Protein AF-A0A524NHP4-F1 (afdb_monomer)

Secondary structure (DSSP, 8-state):
----------EEE-TTT--EEETT-SB-TTT--B---GGGPPPPPP---------------SPPPPPPS-B-HHHHHHHHHHTTTTHHHHHHHHHHHHHHHHH-S---HHHHHHHTTSTTHHHHHHHHHHHHHHHHHHHTTPPPSS-HHHHHHHHHHHHHHHHHTS-GGGGGGHHHHHHHHHHHHHHHHHHHSTTPPPB-SPPHHHHHHHHHHHHHHHHHHHT-

Foldseek 3Di:
DDDDDPPPQDWDQDPPPRDTDGPPDQADPPPRDGDDPPVPDDDDDDDDDDDDDDDDDDPPPDDPADAFPAADLVLLLLLCVLLLNPCVLVVQLSLQVVVCVVPVDPRDSVVLSVLCVPPPSVLVSQLVSLVSLCVLLVVVVHDQPDDSNVLSVVLVVQCCCCVVVVVSVSNSCSSVSCSSSSVSVNVVRCVVVPPHHHDPDDDPVSVVSSVVSNVVVVVVVVVD

Sequence (224 aa):
MTDEGSISGVGRACPNCGLLIRAKALQCVHCREWIRDERAAPPQPTSASPENGSDAGPAVSGPRAAYSRGQLPVHLVTLWVLTLGAYSFYWFYRNWRDLAEITDDEIHPGLRTLGLVVPFLNIYLAYQHFRLVGELTAADGDRLGYDPGVLTALFFSLVAVGNLFALWPVSLLAALVTVPVQSALNRIWARREDGLPVRESFEMYEVAIMMAGLLLTLGGLAAM

pLDDT: mean 79.46, std 18.15, range [33.22, 97.56]

Nearest PDB structures (foldseek):
  2cr8-assembly1_A  TM=4.970E-01  e=4.512E+00  Homo sapiens

Radius of gyration: 24.78 Å; Cα contacts (8 Å, |Δi|>4): 201; chains: 1; bounding box: 49×64×71 Å

Structure (mmCIF, N/CA/C/O backbone):
data_AF-A0A524NHP4-F1
#
_entry.id   AF-A0A524NHP4-F1
#
loop_
_atom_site.group_PDB
_atom_site.id
_atom_site.type_symbol
_atom_site.label_atom_id
_atom_site.label_alt_id
_atom_site.label_comp_id
_atom_site.label_asym_id
_atom_site.label_entity_id
_atom_site.label_seq_id
_atom_site.pdbx_PDB_ins_code
_atom_site.Cartn_x
_atom_site.Cartn_y
_atom_site.Cartn_z
_atom_site.occupancy
_atom_site.B_iso_or_equiv
_atom_site.auth_seq_id
_atom_site.auth_comp_id
_atom_site.auth_asym_id
_atom_site.auth_atom_id
_atom_site.pdbx_PDB_model_num
ATOM 1 N N . MET A 1 1 ? 8.044 -30.717 52.155 1.00 36.84 1 MET A N 1
ATOM 2 C CA . MET A 1 1 ? 8.641 -29.522 51.532 1.00 36.84 1 MET A CA 1
ATOM 3 C C . MET A 1 1 ? 7.470 -28.750 50.950 1.00 36.84 1 MET A C 1
ATOM 5 O O . MET A 1 1 ? 6.900 -29.232 49.986 1.00 36.84 1 MET A O 1
ATOM 9 N N . THR A 1 2 ? 7.017 -27.741 51.707 1.00 38.44 2 THR A N 1
ATOM 10 C CA . THR A 1 2 ? 6.241 -26.534 51.331 1.00 38.44 2 THR A CA 1
ATOM 11 C C . THR A 1 2 ? 5.531 -26.510 49.973 1.00 38.44 2 THR A C 1
ATOM 13 O O . THR A 1 2 ? 6.154 -26.778 48.955 1.00 38.44 2 THR A O 1
ATOM 16 N N . ASP A 1 3 ? 4.322 -26.002 49.814 1.00 33.31 3 ASP A N 1
ATOM 17 C CA . ASP A 1 3 ? 3.237 -25.569 50.694 1.00 33.31 3 ASP A CA 1
ATOM 18 C C . ASP A 1 3 ? 2.088 -25.255 49.720 1.00 33.31 3 ASP A C 1
ATOM 20 O O . ASP A 1 3 ? 2.322 -24.931 48.549 1.00 33.31 3 ASP A O 1
ATOM 24 N N . GLU A 1 4 ? 0.856 -25.383 50.179 1.00 42.81 4 GLU A N 1
ATOM 25 C CA . GLU A 1 4 ? -0.344 -25.148 49.388 1.00 42.81 4 GLU A CA 1
ATOM 26 C C . GLU A 1 4 ? -0.446 -23.667 48.975 1.00 42.81 4 GLU A C 1
ATOM 28 O O . GLU A 1 4 ? -0.345 -22.759 49.794 1.00 42.81 4 GLU A O 1
ATOM 33 N N . GLY A 1 5 ? -0.661 -23.408 47.682 1.00 36.62 5 GLY A N 1
ATOM 34 C CA . GLY A 1 5 ? -0.746 -22.056 47.116 1.00 36.62 5 GLY A CA 1
ATOM 35 C C . GLY A 1 5 ? -1.923 -21.879 46.164 1.00 36.62 5 GLY A C 1
ATOM 36 O O . GLY A 1 5 ? -1.796 -21.218 45.135 1.00 36.62 5 GLY A O 1
ATOM 37 N N . SER A 1 6 ? -3.061 -22.500 46.483 1.00 39.22 6 SER A N 1
ATOM 38 C CA . SER A 1 6 ? -4.352 -22.208 45.858 1.00 39.22 6 SER A CA 1
ATOM 39 C C . SER A 1 6 ? -4.736 -20.755 46.155 1.00 39.22 6 SER A C 1
ATOM 41 O O . SER A 1 6 ? -5.308 -20.447 47.197 1.00 39.22 6 SER A O 1
ATOM 43 N N . ILE A 1 7 ? -4.412 -19.835 45.244 1.00 45.47 7 ILE A N 1
ATOM 44 C CA . ILE A 1 7 ? -5.033 -18.510 45.218 1.00 45.47 7 ILE A CA 1
ATOM 45 C C . ILE A 1 7 ? -6.213 -18.594 44.256 1.00 45.47 7 ILE A C 1
ATOM 47 O O . ILE A 1 7 ? -6.149 -18.180 43.097 1.00 45.47 7 ILE A O 1
ATOM 51 N N . SER A 1 8 ? -7.322 -19.125 44.766 1.00 43.25 8 SER A N 1
ATOM 52 C CA . SER A 1 8 ? -8.668 -18.784 44.313 1.00 43.25 8 SER A CA 1
ATOM 53 C C . SER A 1 8 ? -8.862 -17.276 44.494 1.00 43.25 8 SER A C 1
ATOM 55 O O . SER A 1 8 ? -9.357 -16.792 45.510 1.00 43.25 8 SER A O 1
ATOM 57 N N . GLY A 1 9 ? -8.372 -16.509 43.520 1.00 50.16 9 GLY A N 1
ATOM 58 C CA . GLY A 1 9 ? -8.516 -15.065 43.477 1.00 50.16 9 GLY A CA 1
ATOM 59 C C . GLY A 1 9 ? -9.980 -14.725 43.256 1.00 50.16 9 GLY A C 1
ATOM 60 O O . GLY A 1 9 ? -10.475 -14.868 42.141 1.00 50.16 9 GLY A O 1
ATOM 61 N N . VAL A 1 10 ? -10.655 -14.282 44.317 1.00 59.50 10 VAL A N 1
ATOM 62 C CA . VAL A 1 10 ? -12.011 -13.726 44.271 1.00 59.50 10 VAL A CA 1
ATOM 63 C C . VAL A 1 10 ? -12.076 -12.726 43.116 1.00 59.50 10 VAL A C 1
ATOM 65 O O . VAL A 1 10 ? -11.363 -11.723 43.113 1.00 59.50 10 VAL A O 1
ATOM 68 N N . GLY A 1 11 ? -12.851 -13.042 42.081 1.00 71.38 11 GLY A N 1
ATOM 69 C CA . GLY A 1 11 ? -13.043 -12.143 40.949 1.00 71.38 11 GLY A CA 1
ATOM 70 C C . GLY A 1 11 ? -13.846 -10.919 41.381 1.00 71.38 11 GLY A C 1
ATOM 71 O O . GLY A 1 11 ? -14.725 -11.026 42.233 1.00 71.38 11 GLY A O 1
ATOM 72 N N . ARG A 1 12 ? -13.557 -9.752 40.803 1.00 83.19 12 ARG A N 1
ATOM 73 C CA . ARG A 1 12 ? -14.427 -8.570 40.919 1.00 83.19 12 ARG A CA 1
ATOM 74 C C . ARG A 1 12 ? -15.146 -8.346 39.595 1.00 83.19 12 ARG A C 1
ATOM 76 O O . ARG A 1 12 ? -14.623 -8.737 38.557 1.00 83.19 12 ARG A O 1
ATOM 83 N N . ALA A 1 13 ? -16.317 -7.722 39.609 1.00 84.06 13 ALA A N 1
ATOM 84 C CA . ALA A 1 13 ? -16.952 -7.276 38.371 1.00 84.06 13 ALA A CA 1
ATOM 85 C C . ALA A 1 13 ? -16.205 -6.054 37.816 1.00 84.06 13 ALA A C 1
ATOM 87 O O . ALA A 1 13 ? -15.781 -5.174 38.571 1.00 84.06 13 ALA A O 1
ATOM 88 N N . CYS A 1 14 ? -16.020 -6.001 36.500 1.00 83.19 14 CYS A N 1
ATOM 89 C CA . CYS A 1 14 ? -15.490 -4.820 35.838 1.00 83.19 14 CYS A CA 1
ATOM 90 C C . CYS A 1 14 ? -16.514 -3.673 35.936 1.00 83.19 14 CYS A C 1
ATOM 92 O O . CYS A 1 14 ? -17.663 -3.875 35.546 1.00 83.19 14 CYS A O 1
ATOM 94 N N . PRO A 1 15 ? -16.123 -2.466 36.383 1.00 83.38 15 PRO A N 1
ATOM 95 C CA . PRO A 1 15 ? -17.052 -1.342 36.528 1.00 83.38 15 PRO A CA 1
ATOM 96 C C . PRO A 1 15 ? -17.595 -0.812 35.193 1.00 83.38 15 PRO A C 1
ATOM 98 O O . PRO A 1 15 ? -18.603 -0.119 35.196 1.00 83.38 15 PRO A O 1
ATOM 101 N N . ASN A 1 16 ? -16.949 -1.134 34.064 1.00 84.75 16 ASN A N 1
ATOM 102 C CA . ASN A 1 16 ? -17.368 -0.644 32.750 1.00 84.75 16 ASN A CA 1
ATOM 103 C C . ASN A 1 16 ? -18.267 -1.643 31.996 1.00 84.75 16 ASN A C 1
ATOM 105 O O . ASN A 1 16 ? -19.256 -1.252 31.393 1.00 84.75 16 ASN A O 1
ATOM 109 N N . CYS A 1 17 ? -17.955 -2.946 32.038 1.00 87.19 17 CYS A N 1
ATOM 110 C CA . CYS A 1 17 ? -18.703 -3.966 31.283 1.00 87.19 17 CYS A CA 1
ATOM 111 C C . CYS A 1 17 ? -19.430 -5.014 32.141 1.00 87.19 17 CYS A C 1
ATOM 113 O O . CYS A 1 17 ? -20.086 -5.894 31.594 1.00 87.19 17 CYS A O 1
ATOM 115 N N . GLY A 1 18 ? -19.290 -4.980 33.468 1.00 83.50 18 GLY A N 1
ATOM 116 C CA . GLY A 1 18 ? -19.979 -5.889 34.393 1.00 83.50 18 GLY A CA 1
ATOM 117 C C . GLY A 1 18 ? -19.458 -7.333 34.435 1.00 83.50 18 GLY A C 1
ATOM 118 O O . GLY A 1 18 ? -19.858 -8.092 35.313 1.00 83.50 18 GLY A O 1
ATOM 119 N N . LEU A 1 19 ? -18.543 -7.725 33.540 1.00 85.88 19 LEU A N 1
ATOM 120 C CA . LEU A 1 19 ? -17.985 -9.082 33.490 1.00 85.88 19 LEU A CA 1
ATOM 121 C C . LEU A 1 19 ? -16.963 -9.338 34.608 1.00 85.88 19 LEU A C 1
ATOM 123 O O . LEU A 1 19 ? -16.262 -8.426 35.055 1.00 85.88 19 LEU A O 1
ATOM 127 N N . LEU A 1 20 ? -16.866 -10.595 35.050 1.00 86.50 20 LEU A N 1
ATOM 128 C CA . LEU A 1 20 ? -15.931 -11.021 36.093 1.00 86.50 20 LEU A CA 1
ATOM 129 C C . LEU A 1 20 ? -14.480 -10.949 35.606 1.00 86.50 20 LEU A C 1
ATOM 131 O O . LEU A 1 20 ? -14.106 -11.530 34.593 1.00 86.50 20 LEU A O 1
ATOM 135 N N . ILE A 1 21 ? -13.644 -10.270 36.383 1.00 86.38 21 ILE A N 1
ATOM 136 C CA . ILE A 1 21 ? -12.210 -10.097 36.151 1.00 86.38 21 ILE A CA 1
ATOM 137 C C . ILE A 1 21 ? -11.419 -10.477 37.402 1.00 86.38 21 ILE A C 1
ATOM 139 O O . ILE A 1 21 ? -11.950 -10.534 38.512 1.00 86.38 21 ILE A O 1
ATOM 143 N N . ARG A 1 22 ? -10.108 -10.688 37.252 1.00 83.75 22 ARG A N 1
ATOM 144 C CA . ARG A 1 22 ? -9.220 -10.917 38.403 1.00 83.75 22 ARG A CA 1
ATOM 145 C C . ARG A 1 22 ? -9.222 -9.686 39.321 1.00 83.75 22 ARG A C 1
ATOM 147 O O . ARG A 1 22 ? -9.150 -8.562 38.830 1.00 83.75 22 ARG A O 1
ATOM 154 N N . ALA A 1 23 ? -9.232 -9.885 40.644 1.00 78.50 23 ALA A N 1
ATOM 155 C CA . ALA A 1 23 ? -9.262 -8.794 41.633 1.00 78.50 23 ALA A CA 1
ATOM 156 C C . ALA A 1 23 ? -8.222 -7.688 41.384 1.00 78.50 23 ALA A C 1
ATOM 158 O O . ALA A 1 23 ? -8.535 -6.512 41.532 1.00 78.50 23 ALA A O 1
ATOM 159 N N . LYS A 1 24 ? -7.004 -8.070 40.980 1.00 79.44 24 LYS A N 1
ATOM 160 C CA . LYS A 1 24 ? -5.874 -7.161 40.719 1.00 79.44 24 LYS A CA 1
ATOM 161 C C . LYS A 1 24 ? -5.673 -6.831 39.232 1.00 79.44 24 LYS A C 1
ATOM 163 O O . LYS A 1 24 ? -4.588 -6.417 38.841 1.00 79.44 24 LYS A O 1
ATOM 168 N N . ALA A 1 25 ? -6.667 -7.075 38.376 1.00 74.94 25 ALA A N 1
ATOM 169 C CA . ALA A 1 25 ? -6.559 -6.708 36.969 1.00 74.94 25 ALA A CA 1
ATOM 170 C C . ALA A 1 25 ? -6.565 -5.176 36.827 1.00 74.94 25 ALA A C 1
ATOM 172 O O . ALA A 1 25 ? -7.531 -4.520 37.223 1.00 74.94 25 ALA A O 1
ATOM 173 N N . LEU A 1 26 ? -5.478 -4.643 36.259 1.00 84.62 26 LEU A N 1
ATOM 174 C CA . LEU A 1 26 ? -5.328 -3.231 35.879 1.00 84.62 26 LEU A CA 1
ATOM 175 C C . LEU A 1 26 ? -6.089 -2.903 34.588 1.00 84.62 26 LEU A C 1
ATOM 177 O O . LEU A 1 26 ? -6.437 -1.752 34.349 1.00 84.62 26 LEU A O 1
ATOM 181 N N . GLN A 1 27 ? -6.375 -3.920 33.772 1.00 85.75 27 GLN A N 1
ATOM 182 C CA . GLN A 1 27 ? -7.109 -3.796 32.521 1.00 85.75 27 GLN A CA 1
ATOM 183 C C . GLN A 1 27 ? -8.088 -4.962 32.370 1.00 85.75 27 GLN A C 1
ATOM 185 O O . GLN A 1 27 ? -7.758 -6.112 32.680 1.00 85.75 27 GLN A O 1
ATOM 190 N N . CYS A 1 28 ? -9.304 -4.674 31.910 1.00 86.12 28 CYS A N 1
ATOM 191 C CA . CYS A 1 28 ? -10.309 -5.701 31.661 1.00 86.12 28 CYS A CA 1
ATOM 192 C C . CYS A 1 28 ? -9.997 -6.459 30.362 1.00 86.12 28 CYS A C 1
ATOM 194 O O . CYS A 1 28 ? -9.854 -5.846 29.310 1.00 86.12 28 CYS A O 1
ATOM 196 N N . VAL A 1 29 ? -9.949 -7.794 30.400 1.00 84.94 29 VAL A N 1
ATOM 197 C CA . VAL A 1 29 ? -9.690 -8.621 29.200 1.00 84.94 29 VAL A CA 1
ATOM 198 C C . VAL A 1 29 ? -10.837 -8.526 28.185 1.00 84.94 29 VAL A C 1
ATOM 200 O O . VAL A 1 29 ? -10.609 -8.651 26.986 1.00 84.94 29 VAL A O 1
ATOM 203 N N . HIS A 1 30 ? -12.059 -8.264 28.658 1.00 85.88 30 HIS A N 1
ATOM 204 C CA . HIS A 1 30 ? -13.256 -8.241 27.819 1.00 85.88 30 HIS A CA 1
ATOM 205 C C . HIS A 1 30 ? -13.468 -6.899 27.111 1.00 85.88 30 HIS A C 1
ATOM 207 O O . HIS A 1 30 ? -13.643 -6.880 25.900 1.00 85.88 30 HIS A O 1
ATOM 213 N N . CYS A 1 31 ? -13.439 -5.777 27.843 1.00 87.19 31 CYS A N 1
ATOM 214 C CA . CYS A 1 31 ? -13.673 -4.446 27.261 1.00 87.19 31 CYS A CA 1
ATOM 215 C C . CYS A 1 31 ? -12.399 -3.627 27.024 1.00 87.19 31 CYS A C 1
ATOM 217 O O . CYS A 1 31 ? -12.484 -2.524 26.502 1.00 87.19 31 CYS A O 1
ATOM 219 N N . ARG A 1 32 ? -11.225 -4.136 27.424 1.00 85.12 32 ARG A N 1
ATOM 220 C CA . ARG A 1 32 ? -9.910 -3.472 27.311 1.00 85.12 32 ARG A CA 1
ATOM 221 C C . ARG A 1 32 ? -9.784 -2.115 28.015 1.00 85.12 32 ARG A C 1
ATOM 223 O O . ARG A 1 32 ? -8.738 -1.478 27.902 1.00 85.12 32 ARG A O 1
ATOM 230 N N . GLU A 1 33 ? -10.772 -1.730 28.818 1.00 84.38 33 GLU A N 1
ATOM 231 C CA . GLU A 1 33 ? -10.708 -0.524 29.638 1.00 84.38 33 GLU A CA 1
ATOM 232 C C . GLU A 1 33 ? -9.766 -0.710 30.836 1.00 84.38 33 GLU A C 1
ATOM 234 O O . GLU A 1 33 ? -9.729 -1.777 31.466 1.00 84.38 33 GLU A O 1
ATOM 239 N N . TRP A 1 34 ? -9.014 0.342 31.162 1.00 84.19 34 TRP A N 1
ATOM 240 C CA . TRP A 1 34 ? -8.145 0.388 32.335 1.00 84.19 34 TRP A CA 1
ATOM 241 C C . TRP A 1 34 ? -8.953 0.701 33.591 1.00 84.19 34 TRP A C 1
ATOM 243 O O . TRP A 1 34 ? -9.759 1.630 33.622 1.00 84.19 34 TRP A O 1
ATOM 253 N N . ILE A 1 35 ? -8.726 -0.061 34.656 1.00 81.31 35 ILE A N 1
ATOM 254 C CA . ILE A 1 35 ? -9.480 0.080 35.899 1.00 81.31 35 ILE A CA 1
ATOM 255 C C . ILE A 1 35 ? -8.659 0.937 36.848 1.00 81.31 35 ILE A C 1
ATOM 257 O O . ILE A 1 35 ? -7.657 0.480 37.394 1.00 81.31 35 ILE A O 1
ATOM 261 N N . ARG A 1 36 ? -9.075 2.195 37.022 1.00 65.75 36 ARG A N 1
ATOM 262 C CA . ARG A 1 36 ? -8.453 3.108 37.985 1.00 65.75 36 ARG A CA 1
ATOM 263 C C . ARG A 1 36 ? -8.626 2.555 39.398 1.00 65.75 36 ARG A C 1
ATOM 265 O O . ARG A 1 36 ? -9.747 2.366 39.863 1.00 65.75 36 ARG A O 1
ATOM 272 N N . ASP A 1 37 ? -7.512 2.304 40.078 1.00 61.62 37 ASP A N 1
ATOM 273 C CA . ASP A 1 37 ? -7.520 2.030 41.511 1.00 61.62 37 ASP A CA 1
ATOM 274 C C . ASP A 1 37 ? -7.763 3.345 42.257 1.00 61.62 37 ASP A C 1
ATOM 276 O O . ASP A 1 37 ? -6.852 4.135 42.493 1.00 61.62 37 ASP A O 1
ATOM 280 N N . GLU A 1 38 ? -9.014 3.572 42.660 1.00 54.00 38 GLU A N 1
ATOM 281 C CA . GLU A 1 38 ? -9.429 4.731 43.470 1.00 54.00 38 GLU A CA 1
ATOM 282 C C . GLU A 1 38 ? -8.664 4.828 44.803 1.00 54.00 38 GLU A C 1
ATOM 284 O O . GLU A 1 38 ? -8.560 5.898 45.393 1.00 54.00 38 GLU A O 1
ATOM 289 N N . ARG A 1 39 ? -8.049 3.726 45.254 1.00 53.62 39 ARG A N 1
ATOM 290 C CA . ARG A 1 39 ? -7.218 3.661 46.467 1.00 53.62 39 ARG A CA 1
ATOM 291 C C . ARG A 1 39 ? -5.838 4.318 46.333 1.00 53.62 39 ARG A C 1
ATOM 293 O O . ARG A 1 39 ? -5.151 4.438 47.341 1.00 53.62 39 ARG A O 1
ATOM 300 N N . ALA A 1 40 ? -5.426 4.724 45.130 1.00 50.09 40 ALA A N 1
ATOM 301 C CA . ALA A 1 40 ? -4.136 5.375 44.884 1.00 50.09 40 ALA A CA 1
ATOM 302 C C . ALA A 1 40 ? -4.223 6.910 44.758 1.00 50.09 40 ALA A C 1
ATOM 304 O O . ALA A 1 40 ? -3.201 7.557 44.538 1.00 50.09 40 ALA A O 1
ATOM 305 N N . ALA A 1 41 ? -5.415 7.506 44.887 1.00 46.94 41 ALA A N 1
ATOM 306 C CA . ALA A 1 41 ? -5.563 8.958 44.875 1.00 46.94 41 ALA A CA 1
ATOM 307 C C . ALA A 1 41 ? -5.117 9.552 46.229 1.00 46.94 41 ALA A C 1
ATOM 309 O O . ALA A 1 41 ? -5.666 9.168 47.265 1.00 46.94 41 ALA A O 1
ATOM 310 N N . PRO A 1 42 ? -4.149 10.488 46.263 1.00 45.56 42 PRO A N 1
ATOM 311 C CA . PRO A 1 42 ? -3.864 11.254 47.472 1.00 45.56 42 PRO A CA 1
ATOM 312 C C . PRO A 1 42 ? -5.108 12.061 47.880 1.00 45.56 42 PRO A C 1
ATOM 314 O O . PRO A 1 42 ? -5.841 12.519 46.996 1.00 45.56 42 PRO A O 1
ATOM 317 N N . PRO A 1 43 ? -5.363 12.273 49.184 1.00 41.16 43 PRO A N 1
ATOM 318 C CA . PRO A 1 43 ? -6.462 13.128 49.615 1.00 41.16 43 PRO A CA 1
ATOM 319 C C . PRO A 1 43 ? -6.268 14.537 49.043 1.00 41.16 43 PRO A C 1
ATOM 321 O O . PRO A 1 43 ? -5.194 15.126 49.178 1.00 41.16 43 PRO A O 1
ATOM 324 N N . GLN A 1 44 ? -7.298 15.065 48.378 1.00 43.69 44 GLN A N 1
ATOM 325 C CA . GLN A 1 44 ? -7.264 16.418 47.832 1.00 43.69 44 GLN A CA 1
ATOM 326 C C . GLN A 1 44 ? -7.209 17.449 48.970 1.00 43.69 44 GLN A C 1
ATOM 328 O O . GLN A 1 44 ? -8.069 17.407 49.852 1.00 43.69 44 GLN A O 1
ATOM 333 N N . PRO A 1 45 ? -6.243 18.384 48.968 1.00 41.09 45 PRO A N 1
ATOM 334 C CA . PRO A 1 45 ? -6.251 19.499 49.897 1.00 41.09 45 PRO A CA 1
ATOM 335 C C . PRO A 1 45 ? -7.237 20.583 49.443 1.00 41.09 45 PRO A C 1
ATOM 337 O O . PRO A 1 45 ? -7.313 20.968 48.277 1.00 41.09 45 PRO A O 1
ATOM 340 N N . THR A 1 46 ? -7.998 21.056 50.420 1.00 38.06 46 THR A N 1
ATOM 341 C CA . THR A 1 46 ? -9.038 22.077 50.352 1.00 38.06 46 THR A CA 1
ATOM 342 C C . THR A 1 46 ? -8.485 23.439 49.906 1.00 38.06 46 THR A C 1
ATOM 344 O O . THR A 1 46 ? -7.516 23.935 50.470 1.00 38.06 46 THR A O 1
ATOM 347 N N . SER A 1 47 ? -9.143 24.025 48.901 1.00 47.56 47 SER A N 1
ATOM 348 C CA . SER A 1 47 ? -9.218 25.446 48.506 1.00 47.56 47 SER A CA 1
ATOM 349 C C . SER A 1 47 ? -8.246 26.469 49.130 1.00 47.56 47 SER A C 1
ATOM 351 O O . SER A 1 47 ? -8.435 26.881 50.274 1.00 47.56 47 SER A O 1
ATOM 353 N N . ALA A 1 48 ? -7.365 27.039 48.300 1.00 33.22 48 ALA A N 1
ATOM 354 C CA . ALA A 1 48 ? -7.011 28.464 48.313 1.00 33.22 48 ALA A CA 1
ATOM 355 C C . ALA A 1 48 ? -6.360 28.859 46.968 1.00 33.22 48 ALA A C 1
ATOM 357 O O . ALA A 1 48 ? -5.509 28.146 46.449 1.00 33.22 48 ALA A O 1
ATOM 358 N N . SER A 1 49 ? -6.790 29.987 46.408 1.00 37.12 49 SER A N 1
ATOM 359 C CA . SER A 1 49 ? -6.221 30.713 45.254 1.00 37.12 49 SER A CA 1
ATOM 360 C C . SER A 1 49 ? -5.835 32.117 45.760 1.00 37.12 49 SER A C 1
ATOM 362 O O . SER A 1 49 ? -6.397 32.484 46.801 1.00 37.12 49 SER A O 1
ATOM 364 N N . PRO A 1 50 ? -5.015 32.959 45.086 1.00 59.69 50 PRO A N 1
ATOM 365 C CA . PRO A 1 50 ? -4.224 32.837 43.836 1.00 59.69 50 PRO A CA 1
ATOM 366 C C . PRO A 1 50 ? -2.693 32.858 44.166 1.00 59.69 50 PRO A C 1
ATOM 368 O O . PRO A 1 50 ? -2.368 32.722 45.335 1.00 59.69 50 PRO A O 1
ATOM 371 N N . GLU A 1 51 ? -1.663 32.867 43.293 1.00 34.56 51 GLU A N 1
ATOM 372 C CA . GLU A 1 51 ? -1.195 33.906 42.345 1.00 34.56 51 GLU A CA 1
ATOM 373 C C . GLU A 1 51 ? -0.013 33.379 41.466 1.00 34.56 51 GLU A C 1
ATOM 375 O O . GLU A 1 51 ? 0.805 32.593 41.934 1.00 34.56 51 GLU A O 1
ATOM 380 N N . ASN A 1 52 ? 0.100 33.898 40.230 1.00 36.69 52 ASN A N 1
ATOM 381 C CA . ASN A 1 52 ? 1.298 34.062 39.369 1.00 36.69 52 ASN A CA 1
ATOM 382 C C . ASN A 1 52 ? 2.057 32.863 38.734 1.00 36.69 52 ASN A C 1
ATOM 384 O O . ASN A 1 52 ? 2.917 32.237 39.337 1.00 36.69 52 ASN A O 1
ATOM 388 N N . GLY A 1 53 ? 1.862 32.701 37.414 1.00 37.03 53 GLY A N 1
ATOM 389 C CA . GLY A 1 53 ? 2.829 33.206 36.415 1.00 37.03 53 GLY A CA 1
ATOM 390 C C . GLY A 1 53 ? 4.052 32.358 36.021 1.00 37.03 53 GLY A C 1
ATOM 391 O O . GLY A 1 53 ? 5.110 32.502 36.615 1.00 37.03 53 GLY A O 1
ATOM 392 N N . SER A 1 54 ? 3.895 31.619 34.911 1.00 45.25 54 SER A N 1
ATOM 393 C CA . SER A 1 54 ? 4.890 31.290 33.860 1.00 45.25 54 SER A CA 1
ATOM 394 C C . SER A 1 54 ? 6.201 30.582 34.236 1.00 45.25 54 SER A C 1
ATOM 396 O O . SER A 1 54 ? 7.183 31.221 34.593 1.00 45.25 54 SER A O 1
ATOM 398 N N . ASP A 1 55 ? 6.233 29.258 34.049 1.00 41.91 55 ASP A N 1
ATOM 399 C CA . ASP A 1 55 ? 7.067 28.583 33.031 1.00 41.91 55 ASP A CA 1
ATOM 400 C C . ASP A 1 55 ? 7.125 27.075 33.316 1.00 41.91 55 ASP A C 1
ATOM 402 O O . ASP A 1 55 ? 8.008 26.555 33.992 1.00 41.91 55 ASP A O 1
ATOM 406 N N . ALA A 1 56 ? 6.161 26.343 32.766 1.00 37.94 56 ALA A N 1
ATOM 407 C CA . ALA A 1 56 ? 6.271 24.906 32.576 1.00 37.94 56 ALA A CA 1
ATOM 408 C C . ALA A 1 56 ? 5.629 24.594 31.227 1.00 37.94 56 ALA A C 1
ATOM 410 O O . ALA A 1 56 ? 4.419 24.750 31.053 1.00 37.94 56 ALA A O 1
ATOM 411 N N . GLY A 1 57 ? 6.462 24.220 30.252 1.00 39.94 57 GLY A N 1
ATOM 412 C CA . GLY A 1 57 ? 6.003 23.759 28.945 1.00 39.94 57 GLY A CA 1
ATOM 413 C C . GLY A 1 57 ? 4.945 22.663 29.104 1.00 39.94 57 GLY A C 1
ATOM 414 O O . GLY A 1 57 ? 4.958 21.950 30.112 1.00 39.94 57 GLY A O 1
ATOM 415 N N . PRO A 1 58 ? 4.002 22.522 28.158 1.00 40.09 58 PRO A N 1
ATOM 416 C CA . PRO A 1 58 ? 2.904 21.597 28.342 1.00 40.09 58 PRO A CA 1
ATOM 417 C C . PRO A 1 58 ? 3.463 20.175 28.396 1.00 40.09 58 PRO A C 1
ATOM 419 O O . PRO A 1 58 ? 3.880 19.602 27.388 1.00 40.09 58 PRO A O 1
ATOM 422 N N . ALA A 1 59 ? 3.460 19.606 29.600 1.00 39.00 59 ALA A N 1
ATOM 423 C CA . ALA A 1 59 ? 3.544 18.180 29.825 1.00 39.00 59 ALA A CA 1
ATOM 424 C C . ALA A 1 59 ? 2.299 17.547 29.192 1.00 39.00 59 ALA A C 1
ATOM 426 O O . ALA A 1 59 ? 1.271 17.353 29.838 1.00 39.00 59 ALA A O 1
ATOM 427 N N . VAL A 1 60 ? 2.366 17.265 27.890 1.00 39.91 60 VAL A N 1
ATOM 428 C CA . VAL A 1 60 ? 1.364 16.453 27.202 1.00 39.91 60 VAL A CA 1
ATOM 429 C C . VAL A 1 60 ? 1.657 14.995 27.538 1.00 39.91 60 VAL A C 1
ATOM 431 O O . VAL A 1 60 ? 2.283 14.259 26.783 1.00 39.91 60 VAL A O 1
ATOM 434 N N . SER A 1 61 ? 1.202 14.577 28.711 1.00 41.09 61 SER A N 1
ATOM 435 C CA . SER A 1 61 ? 1.009 13.172 29.071 1.00 41.09 61 SER A CA 1
ATOM 436 C C . SER A 1 61 ? -0.479 12.921 29.324 1.00 41.09 61 SER A C 1
ATOM 438 O O . SER A 1 61 ? -0.890 12.408 30.360 1.00 41.09 61 SER A O 1
ATOM 440 N N . GLY A 1 62 ? -1.306 13.307 28.347 1.00 37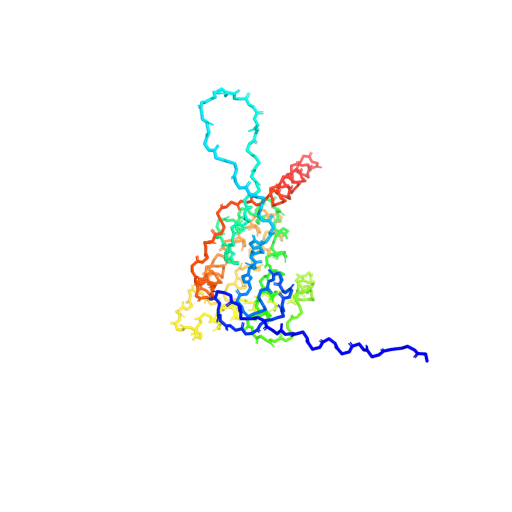.38 62 GLY A N 1
ATOM 441 C CA . GLY A 1 62 ? -2.664 12.782 28.220 1.00 37.38 62 GLY A CA 1
ATOM 442 C C . GLY A 1 62 ? -2.639 11.343 27.676 1.00 37.38 62 GLY A C 1
ATOM 443 O O . GLY A 1 62 ? -1.652 10.947 27.046 1.00 37.38 62 GLY A O 1
ATOM 444 N N . PRO A 1 63 ? -3.699 10.541 27.887 1.00 47.31 63 PRO A N 1
ATOM 445 C CA . PRO A 1 63 ? -3.845 9.250 27.219 1.00 47.31 63 PRO A CA 1
ATOM 446 C C . PRO A 1 63 ? -3.700 9.459 25.708 1.00 47.31 63 PRO A C 1
ATOM 448 O O . PRO A 1 63 ? -4.380 10.323 25.153 1.00 47.31 63 PRO A O 1
ATOM 451 N N . ARG A 1 64 ? -2.806 8.715 25.034 1.00 49.00 64 ARG A N 1
ATOM 452 C CA . ARG A 1 64 ? -2.746 8.734 23.562 1.00 49.00 64 ARG A CA 1
ATOM 453 C C . ARG A 1 64 ? -4.154 8.429 23.062 1.00 49.00 64 ARG A C 1
ATOM 455 O O . ARG A 1 64 ? -4.665 7.351 23.362 1.00 49.00 64 ARG A O 1
ATOM 462 N N . ALA A 1 65 ? -4.779 9.381 22.372 1.00 58.91 65 ALA A N 1
ATOM 463 C CA . ALA A 1 65 ? -6.096 9.177 21.789 1.00 58.91 65 ALA A CA 1
ATOM 464 C C . ALA A 1 65 ? -6.070 7.872 20.980 1.00 58.91 65 ALA A C 1
ATOM 466 O O . ALA A 1 65 ? -5.143 7.644 20.198 1.00 58.91 65 ALA A O 1
ATOM 467 N N . ALA A 1 66 ? -7.031 6.985 21.231 1.00 77.75 66 ALA A N 1
ATOM 468 C CA . ALA A 1 66 ? -7.186 5.791 20.421 1.00 77.75 66 ALA A CA 1
ATOM 469 C C . ALA A 1 66 ? -7.596 6.249 19.015 1.00 77.75 66 ALA A C 1
ATOM 471 O O . ALA A 1 66 ? -8.630 6.892 18.852 1.00 77.75 66 ALA A O 1
ATOM 472 N N . TYR A 1 67 ? -6.751 5.977 18.024 1.00 82.44 67 TYR A N 1
ATOM 473 C CA . TYR A 1 67 ? -7.025 6.276 16.621 1.00 82.44 67 TYR A CA 1
ATOM 474 C C . TYR A 1 67 ? -7.434 5.001 15.894 1.00 82.44 67 TYR A C 1
ATOM 476 O O . TYR A 1 67 ? -6.962 3.914 16.238 1.00 82.44 67 TYR A O 1
ATOM 484 N N . SER A 1 68 ? -8.269 5.147 14.866 1.00 86.06 68 SER A N 1
ATOM 485 C CA . SER A 1 68 ? -8.582 4.043 13.962 1.00 86.06 68 SER A CA 1
ATOM 486 C C . SER A 1 68 ? -7.342 3.610 13.169 1.00 86.06 68 SER A C 1
ATOM 488 O O . SER A 1 68 ? -6.447 4.411 12.886 1.00 86.06 68 SER A O 1
ATOM 490 N N . ARG A 1 69 ? -7.312 2.341 12.757 1.00 85.12 69 ARG A N 1
ATOM 491 C CA . ARG A 1 69 ? -6.330 1.768 11.820 1.00 85.12 69 ARG A CA 1
ATOM 492 C C . ARG A 1 69 ? -6.451 2.317 10.395 1.00 85.12 69 ARG A C 1
ATOM 494 O O . ARG A 1 69 ? -5.537 2.130 9.579 1.00 85.12 69 ARG A O 1
ATOM 501 N N . GLY A 1 70 ? -7.549 3.013 10.090 1.00 86.69 70 GLY A N 1
ATOM 502 C CA . GLY A 1 70 ? -7.701 3.781 8.859 1.00 86.69 70 GLY A CA 1
ATOM 503 C C . GLY A 1 70 ? -6.551 4.774 8.649 1.00 86.69 70 GLY A C 1
ATOM 504 O O . GLY A 1 70 ? -5.926 5.257 9.589 1.00 86.69 70 GLY A O 1
ATOM 505 N N . GLN A 1 71 ? -6.257 5.088 7.390 1.00 89.19 71 GLN A N 1
ATOM 506 C CA . GLN A 1 71 ? -5.216 6.048 7.022 1.00 89.19 71 GLN A CA 1
ATOM 507 C C . GLN A 1 71 ? -5.726 6.973 5.920 1.00 89.19 71 GLN A C 1
ATOM 509 O O . GLN A 1 71 ? -6.233 6.505 4.899 1.00 89.19 71 GLN A O 1
ATOM 514 N N . LEU A 1 72 ? -5.550 8.287 6.084 1.00 91.19 72 LEU A N 1
ATOM 515 C CA . LEU A 1 72 ? -5.905 9.256 5.045 1.00 91.19 72 LEU A CA 1
ATOM 516 C C . LEU A 1 72 ? -5.155 8.951 3.730 1.00 91.19 72 LEU A C 1
ATOM 518 O O . LEU A 1 72 ? -3.930 8.794 3.751 1.00 91.19 72 LEU A O 1
ATOM 522 N N . PRO A 1 73 ? -5.835 8.943 2.565 1.00 92.00 73 PRO A N 1
ATOM 523 C CA . PRO A 1 73 ? -5.172 8.724 1.279 1.00 92.00 73 PRO A CA 1
ATOM 524 C C . PRO A 1 73 ? -4.072 9.747 0.971 1.00 92.00 73 PRO A C 1
ATOM 526 O O . PRO A 1 73 ? -3.072 9.399 0.350 1.00 92.00 73 PRO A O 1
ATOM 529 N N . VAL A 1 74 ? -4.207 10.991 1.448 1.00 90.81 74 VAL A N 1
ATOM 530 C CA . VAL A 1 74 ? -3.153 12.002 1.282 1.00 90.81 74 VAL A CA 1
ATOM 531 C C . VAL A 1 74 ? -1.883 11.618 2.045 1.00 90.81 74 VAL A C 1
ATOM 533 O O . VAL A 1 74 ? -0.804 11.704 1.475 1.00 90.81 74 VAL A O 1
ATOM 536 N N . HIS A 1 75 ? -1.990 11.078 3.267 1.00 91.31 75 HIS A N 1
ATOM 537 C CA . HIS A 1 75 ? -0.824 10.590 4.015 1.00 91.31 75 HIS A CA 1
ATOM 538 C C . HIS A 1 75 ? -0.126 9.447 3.288 1.00 91.31 75 HIS A C 1
ATOM 540 O O . HIS A 1 75 ? 1.099 9.416 3.240 1.00 91.31 75 HIS A O 1
ATOM 546 N N . LEU A 1 76 ? -0.900 8.523 2.708 1.00 92.75 76 LEU A N 1
ATOM 547 C CA . LEU A 1 76 ? -0.360 7.439 1.888 1.00 92.75 76 LEU A CA 1
ATOM 548 C C . LEU A 1 76 ? 0.482 7.990 0.735 1.00 92.75 76 LEU A C 1
ATOM 550 O O . LEU A 1 76 ? 1.639 7.606 0.595 1.00 92.75 76 LEU A O 1
ATOM 554 N N . VAL A 1 77 ? -0.072 8.911 -0.056 1.00 93.50 77 VAL A N 1
ATOM 555 C CA . VAL A 1 77 ? 0.633 9.495 -1.207 1.00 93.50 77 VAL A CA 1
ATOM 556 C C . VAL A 1 77 ? 1.857 10.296 -0.757 1.00 93.50 77 VAL A C 1
ATOM 558 O O . VAL A 1 77 ? 2.933 10.121 -1.324 1.00 93.50 77 VAL A O 1
ATOM 561 N N . THR A 1 78 ? 1.734 11.121 0.286 1.00 90.44 78 THR A N 1
ATOM 562 C CA . THR A 1 78 ? 2.846 11.913 0.829 1.00 90.44 78 THR A CA 1
ATOM 563 C C . THR A 1 78 ? 3.990 11.021 1.306 1.00 90.44 78 THR A C 1
ATOM 565 O O . THR A 1 78 ? 5.130 11.230 0.898 1.00 90.44 78 THR A O 1
ATOM 568 N N . LEU A 1 79 ? 3.703 9.993 2.111 1.00 89.81 79 LEU A N 1
ATOM 569 C CA . LEU A 1 79 ? 4.724 9.063 2.599 1.00 89.81 79 LEU A CA 1
ATOM 570 C C . LEU A 1 79 ? 5.356 8.275 1.455 1.00 89.81 79 LEU A C 1
ATOM 572 O O . LEU A 1 79 ? 6.570 8.095 1.432 1.00 89.81 79 LEU A O 1
ATOM 576 N N . TRP A 1 80 ? 4.563 7.853 0.471 1.00 91.81 80 TRP A N 1
ATOM 577 C CA . TRP A 1 80 ? 5.072 7.172 -0.716 1.00 91.81 80 TRP A CA 1
ATOM 578 C C . TRP A 1 80 ? 6.066 8.039 -1.487 1.00 91.81 80 TRP A C 1
ATOM 580 O O . TRP A 1 80 ? 7.170 7.586 -1.772 1.00 91.81 80 TRP A O 1
ATOM 590 N N . VAL A 1 81 ? 5.711 9.287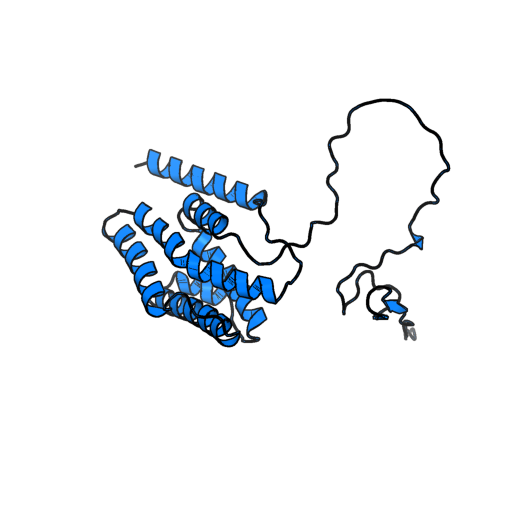 -1.791 1.00 89.31 81 VAL A N 1
ATOM 591 C CA . VAL A 1 81 ? 6.569 10.203 -2.555 1.00 89.31 81 VAL A CA 1
ATOM 592 C C . VAL A 1 81 ? 7.828 10.569 -1.769 1.00 89.31 81 VAL A C 1
ATOM 594 O O . VAL A 1 81 ? 8.929 10.470 -2.306 1.00 89.31 81 VAL A O 1
ATOM 597 N N . LEU A 1 82 ? 7.695 10.936 -0.491 1.00 87.44 82 LEU A N 1
ATOM 598 C CA . LEU A 1 82 ? 8.827 11.386 0.331 1.00 87.44 82 LEU A CA 1
ATOM 599 C C . LEU A 1 82 ? 9.815 10.267 0.682 1.00 87.44 82 LEU A C 1
ATOM 601 O O . LEU A 1 82 ? 10.973 10.542 0.979 1.00 87.44 82 LEU A O 1
ATOM 605 N N . THR A 1 83 ? 9.380 9.010 0.613 1.00 86.06 83 THR A N 1
ATOM 606 C CA . THR A 1 83 ? 10.250 7.835 0.790 1.00 86.06 83 THR A CA 1
ATOM 607 C C . THR A 1 83 ? 10.670 7.196 -0.535 1.00 86.06 83 THR A C 1
ATOM 609 O O . THR A 1 83 ? 11.169 6.071 -0.535 1.00 86.06 83 THR A O 1
ATOM 612 N N . LEU A 1 84 ? 10.449 7.872 -1.670 1.00 86.38 84 LEU A N 1
ATOM 613 C CA . LEU A 1 84 ? 10.763 7.372 -3.016 1.00 86.38 84 LEU A CA 1
ATOM 614 C C . LEU A 1 84 ? 10.165 5.990 -3.320 1.00 86.38 84 LEU A C 1
ATOM 616 O O . LEU A 1 84 ? 10.765 5.153 -3.986 1.00 86.38 84 LEU A O 1
ATOM 620 N N . GLY A 1 85 ? 8.975 5.727 -2.792 1.00 87.00 85 GLY A N 1
ATOM 621 C CA . GLY A 1 85 ? 8.280 4.458 -2.944 1.00 87.00 85 GLY A CA 1
ATOM 622 C C . GLY A 1 85 ? 8.682 3.367 -1.965 1.00 87.00 85 GLY A C 1
ATOM 623 O O . GLY A 1 85 ? 7.995 2.348 -1.927 1.00 87.00 85 GLY A O 1
ATOM 624 N N . ALA A 1 86 ? 9.683 3.568 -1.103 1.00 87.44 86 ALA A N 1
ATOM 625 C CA . ALA A 1 86 ? 10.030 2.586 -0.073 1.00 87.44 86 ALA A CA 1
ATOM 626 C C . ALA A 1 86 ? 8.864 2.329 0.902 1.00 87.44 86 ALA A C 1
ATOM 628 O O . ALA A 1 86 ? 8.649 1.195 1.333 1.00 87.44 86 ALA A O 1
ATOM 629 N N . TYR A 1 87 ? 8.046 3.350 1.184 1.00 90.12 87 TYR A N 1
ATOM 630 C CA . TYR A 1 87 ? 6.845 3.211 2.010 1.00 90.12 87 TYR A CA 1
ATOM 631 C C . TYR A 1 87 ? 5.829 2.203 1.452 1.00 90.12 87 TYR A C 1
ATOM 633 O O . TYR A 1 87 ? 5.066 1.632 2.226 1.00 90.12 87 TYR A O 1
ATOM 641 N N . SER A 1 88 ? 5.835 1.919 0.145 1.00 91.44 88 SER A N 1
ATOM 642 C CA . SER A 1 88 ? 4.927 0.930 -0.453 1.00 91.44 88 SER A CA 1
ATOM 643 C C . SER A 1 88 ? 5.065 -0.457 0.184 1.00 91.44 88 SER A C 1
ATOM 645 O O . SER A 1 88 ? 4.058 -1.096 0.482 1.00 91.44 88 SER A O 1
ATOM 647 N N . PHE A 1 89 ? 6.291 -0.894 0.491 1.00 91.81 89 PHE A N 1
ATOM 648 C CA . PHE A 1 89 ? 6.542 -2.171 1.164 1.00 91.81 89 PHE A CA 1
ATOM 649 C C . PHE A 1 89 ? 5.951 -2.190 2.572 1.00 91.81 89 PHE A C 1
ATOM 651 O O . PHE A 1 89 ? 5.295 -3.158 2.955 1.00 91.81 89 PHE A O 1
ATOM 658 N N . TYR A 1 90 ? 6.137 -1.105 3.329 1.00 91.62 90 TYR A N 1
ATOM 659 C CA . TYR A 1 90 ? 5.535 -0.966 4.652 1.00 91.62 90 TYR A CA 1
ATOM 660 C C . TYR A 1 90 ? 4.004 -0.942 4.576 1.00 91.62 90 TYR A C 1
ATOM 662 O O . TYR A 1 90 ? 3.340 -1.600 5.373 1.00 91.62 90 TYR A O 1
ATOM 670 N N . TRP A 1 91 ? 3.438 -0.228 3.601 1.00 95.00 91 TRP A N 1
ATOM 671 C CA . TRP A 1 91 ? 1.997 -0.162 3.381 1.00 95.00 91 TRP A CA 1
ATOM 672 C C . TRP A 1 91 ? 1.407 -1.548 3.102 1.00 95.00 91 TRP A C 1
ATOM 674 O O . TRP A 1 91 ? 0.451 -1.947 3.769 1.00 95.00 91 TRP A O 1
ATOM 684 N N . PHE A 1 92 ? 2.022 -2.324 2.201 1.00 95.19 92 PHE A N 1
ATOM 685 C CA . PHE A 1 92 ? 1.620 -3.709 1.956 1.00 95.19 92 PHE A CA 1
ATOM 686 C C . PHE A 1 92 ? 1.758 -4.570 3.213 1.00 95.19 92 PHE A C 1
ATOM 688 O O . PHE A 1 92 ? 0.813 -5.272 3.558 1.00 95.19 92 PHE A O 1
ATOM 695 N N . TYR A 1 93 ? 2.889 -4.505 3.924 1.00 94.25 93 TYR A N 1
ATOM 696 C CA . TYR A 1 93 ? 3.096 -5.248 5.172 1.00 94.25 93 TYR A CA 1
ATOM 697 C C . TYR A 1 93 ? 1.996 -4.969 6.198 1.00 94.25 93 TYR A C 1
ATOM 699 O O . TYR A 1 93 ? 1.381 -5.902 6.721 1.00 94.25 93 TYR A O 1
ATOM 707 N N . ARG A 1 94 ? 1.735 -3.682 6.459 1.00 93.62 94 ARG A N 1
ATOM 708 C CA . ARG A 1 94 ? 0.720 -3.231 7.410 1.00 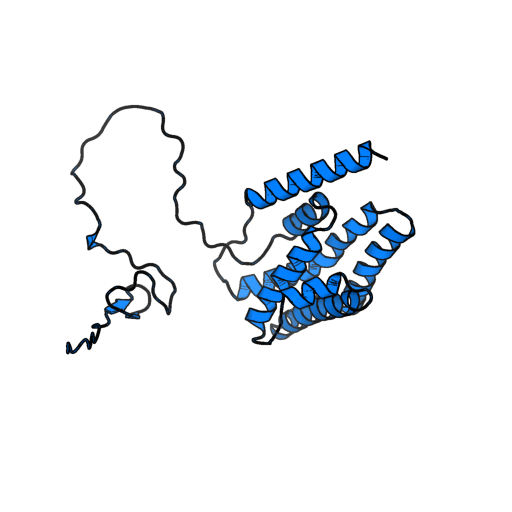93.62 94 ARG A CA 1
ATOM 709 C C . ARG A 1 94 ? -0.646 -3.769 7.012 1.00 93.62 94 ARG A C 1
ATOM 711 O O . ARG A 1 94 ? -1.294 -4.408 7.831 1.00 93.62 94 ARG A O 1
ATOM 718 N N . ASN A 1 95 ? -1.038 -3.597 5.750 1.00 94.75 95 ASN A N 1
ATOM 719 C CA . ASN A 1 95 ? -2.339 -4.063 5.286 1.00 94.75 95 ASN A CA 1
ATOM 720 C C . ASN A 1 95 ? -2.445 -5.594 5.286 1.00 94.75 95 ASN A C 1
ATOM 722 O O . ASN A 1 95 ? -3.515 -6.120 5.550 1.00 94.75 95 ASN A O 1
ATOM 726 N N . TRP A 1 96 ? -1.371 -6.337 5.009 1.00 94.38 96 TRP A N 1
ATOM 727 C CA . TRP A 1 96 ? -1.393 -7.799 5.108 1.00 94.38 96 TRP A CA 1
ATOM 728 C C . TRP A 1 96 ? -1.594 -8.285 6.536 1.00 94.38 96 TRP A C 1
ATOM 730 O O . TRP A 1 96 ? -2.339 -9.235 6.741 1.00 94.38 96 TRP A O 1
ATOM 740 N N . ARG A 1 97 ? -0.944 -7.645 7.512 1.00 92.69 97 ARG A N 1
ATOM 741 C CA . ARG A 1 97 ? -1.140 -7.948 8.935 1.00 92.69 97 ARG A CA 1
ATOM 742 C C . ARG A 1 97 ? -2.582 -7.682 9.346 1.00 92.69 97 ARG A C 1
ATOM 744 O O . ARG A 1 97 ? -3.228 -8.524 9.949 1.00 92.69 97 ARG A O 1
ATOM 751 N N . ASP A 1 98 ? -3.076 -6.525 8.949 1.00 91.31 98 ASP A N 1
ATOM 752 C CA . ASP A 1 98 ? -4.432 -6.069 9.194 1.00 91.31 98 ASP A CA 1
ATOM 753 C C . ASP A 1 98 ? -5.480 -7.004 8.547 1.00 91.31 98 ASP A C 1
ATOM 755 O O . ASP A 1 98 ? -6.472 -7.351 9.181 1.00 91.31 98 ASP A O 1
ATOM 759 N N . LEU A 1 99 ? -5.239 -7.479 7.320 1.00 90.94 99 LEU A N 1
ATOM 760 C CA . LEU A 1 99 ? -6.093 -8.456 6.636 1.00 90.94 99 LEU A CA 1
ATOM 761 C C . LEU A 1 99 ? -6.024 -9.850 7.270 1.00 90.94 99 LEU A C 1
ATOM 763 O O . LEU A 1 99 ? -7.059 -10.500 7.355 1.00 90.94 99 LEU A O 1
ATOM 767 N N . ALA A 1 100 ? -4.855 -10.286 7.748 1.00 90.56 100 ALA A N 1
ATOM 768 C CA . ALA A 1 100 ? -4.706 -11.549 8.478 1.00 90.56 100 ALA A CA 1
ATOM 769 C C . ALA A 1 100 ? -5.601 -11.583 9.727 1.00 90.56 100 ALA A C 1
ATOM 771 O O . ALA A 1 100 ? -6.270 -12.573 9.992 1.00 90.56 100 ALA A O 1
ATOM 772 N N . GLU A 1 101 ? -5.666 -10.465 10.456 1.00 87.44 101 GLU A N 1
ATOM 773 C CA . GLU A 1 101 ? -6.557 -10.321 11.614 1.00 87.44 101 GLU A CA 1
ATOM 774 C C . GLU A 1 101 ? -8.044 -10.311 11.224 1.00 87.44 101 GLU A C 1
ATOM 776 O O . GLU A 1 101 ? -8.899 -10.664 12.031 1.00 87.44 101 GLU A O 1
ATOM 781 N N . ILE A 1 102 ? -8.369 -9.871 10.005 1.00 86.81 102 ILE A N 1
ATOM 782 C CA . ILE A 1 102 ? -9.746 -9.787 9.511 1.00 86.81 102 ILE A CA 1
ATOM 783 C C . ILE A 1 102 ? -10.261 -11.145 9.028 1.00 86.81 102 ILE A C 1
ATOM 785 O O . ILE A 1 102 ? -11.425 -11.456 9.290 1.00 86.81 102 ILE A O 1
ATOM 789 N N . THR A 1 103 ? -9.449 -11.895 8.281 1.00 84.06 103 THR A N 1
ATOM 790 C CA . THR A 1 103 ? -9.891 -13.120 7.599 1.00 84.06 103 THR A CA 1
ATOM 791 C C . THR A 1 103 ? -9.677 -14.388 8.417 1.00 84.06 103 THR A C 1
ATOM 793 O O . THR A 1 103 ? -10.173 -15.429 8.007 1.00 84.06 103 THR A O 1
ATOM 796 N N . ASP A 1 104 ? -8.979 -14.305 9.557 1.00 75.25 104 ASP A N 1
ATOM 797 C CA . ASP A 1 104 ? -8.571 -15.457 10.387 1.00 75.25 104 ASP A CA 1
ATOM 798 C C . ASP A 1 104 ? -7.773 -16.522 9.601 1.00 75.25 104 ASP A C 1
ATOM 800 O O . ASP A 1 104 ? -7.625 -17.667 10.021 1.00 75.25 104 ASP A O 1
ATOM 804 N N . ASP A 1 105 ? -7.236 -16.139 8.439 1.00 75.81 105 ASP A N 1
ATOM 805 C CA . ASP A 1 105 ? -6.392 -16.989 7.610 1.00 75.81 105 ASP A CA 1
ATOM 806 C C . ASP A 1 105 ? -4.937 -16.942 8.089 1.00 75.81 105 ASP A C 1
ATOM 808 O O . ASP A 1 105 ? -4.445 -15.921 8.582 1.00 75.81 105 ASP A O 1
ATOM 812 N N . GLU A 1 106 ? -4.182 -18.005 7.799 1.00 79.62 106 GLU A N 1
ATOM 813 C CA . GLU A 1 106 ? -2.720 -18.038 7.928 1.00 79.62 106 GLU A CA 1
ATOM 814 C C . GLU A 1 106 ? -2.039 -17.158 6.855 1.00 79.62 106 GLU A C 1
ATOM 816 O O . GLU A 1 106 ? -1.334 -17.606 5.946 1.00 79.62 106 GLU A O 1
ATOM 821 N N . ILE A 1 107 ? -2.251 -15.846 6.931 1.00 84.31 107 ILE A N 1
ATOM 822 C CA . ILE A 1 107 ? -1.536 -14.855 6.134 1.00 84.31 107 ILE A CA 1
ATOM 823 C C . ILE A 1 107 ? -0.274 -14.472 6.902 1.00 84.31 107 ILE A C 1
ATOM 825 O O . ILE A 1 107 ? -0.340 -13.775 7.907 1.00 84.31 107 ILE A O 1
ATOM 829 N N . HIS A 1 108 ? 0.897 -14.864 6.397 1.00 90.62 108 HIS A N 1
ATOM 830 C CA . HIS A 1 108 ? 2.186 -14.395 6.916 1.00 90.62 108 HIS A CA 1
ATOM 831 C C . HIS A 1 108 ? 2.577 -13.040 6.290 1.00 90.62 108 HIS A C 1
ATOM 833 O O . HIS A 1 108 ? 3.085 -13.018 5.160 1.00 90.62 108 HIS A O 1
ATOM 839 N N . PRO A 1 109 ? 2.424 -11.896 6.991 1.00 90.69 109 PRO A N 1
ATOM 840 C CA . PRO A 1 109 ? 2.587 -10.573 6.378 1.00 90.69 109 PRO A CA 1
ATOM 841 C C . PRO A 1 109 ? 4.033 -10.299 5.960 1.00 90.69 109 PRO A C 1
ATOM 843 O O . PRO A 1 109 ? 4.289 -9.712 4.908 1.00 90.69 109 PRO A O 1
ATOM 846 N N . GLY A 1 110 ? 4.990 -10.779 6.760 1.00 88.81 110 GLY A N 1
ATOM 847 C CA . GLY A 1 110 ? 6.418 -10.660 6.468 1.00 88.81 110 GLY A CA 1
ATOM 848 C C . GLY A 1 110 ? 6.819 -11.411 5.198 1.00 88.81 110 GLY A C 1
ATOM 849 O O . GLY A 1 110 ? 7.464 -10.832 4.329 1.00 88.81 110 GLY A O 1
ATOM 850 N N . LEU A 1 111 ? 6.372 -12.664 5.043 1.00 90.94 111 LEU A N 1
ATOM 851 C CA . LEU A 1 111 ? 6.684 -13.476 3.860 1.00 90.94 111 LEU A CA 1
ATOM 852 C C . LEU A 1 111 ? 6.062 -12.894 2.588 1.00 90.94 111 LEU A C 1
ATOM 854 O O . LEU A 1 111 ? 6.732 -12.830 1.559 1.00 90.94 111 LEU A O 1
ATOM 858 N N . ARG A 1 112 ? 4.816 -12.405 2.655 1.00 93.19 112 ARG A N 1
ATOM 859 C CA . ARG A 1 112 ? 4.181 -11.738 1.507 1.00 93.19 112 ARG A CA 1
ATOM 860 C C . ARG A 1 112 ? 4.902 -10.447 1.133 1.00 93.19 112 ARG A C 1
ATOM 862 O O . ARG A 1 112 ? 5.115 -10.194 -0.044 1.00 93.19 112 ARG A O 1
ATOM 869 N N . THR A 1 113 ? 5.336 -9.659 2.114 1.00 91.56 113 THR A N 1
ATOM 870 C CA . THR A 1 113 ? 6.087 -8.423 1.841 1.00 91.56 113 THR A CA 1
ATOM 871 C C 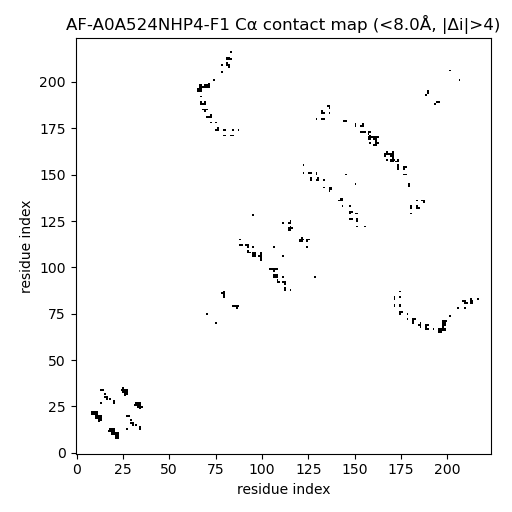. THR A 1 113 ? 7.452 -8.720 1.226 1.00 91.56 113 THR A C 1
ATOM 873 O O . THR A 1 113 ? 7.836 -8.070 0.260 1.00 91.56 113 THR A O 1
ATOM 876 N N . LEU A 1 114 ? 8.159 -9.744 1.714 1.00 92.75 114 LEU A N 1
ATOM 877 C CA . LEU A 1 114 ? 9.420 -10.189 1.114 1.00 92.75 114 LEU A CA 1
ATOM 878 C C . LEU A 1 114 ? 9.212 -10.688 -0.326 1.00 92.75 114 LEU A C 1
ATOM 880 O O . LEU A 1 114 ? 10.005 -10.380 -1.215 1.00 92.75 114 LEU A O 1
ATOM 884 N N . GLY A 1 115 ? 8.100 -11.382 -0.578 1.00 93.62 115 GLY A N 1
ATOM 885 C CA . GLY A 1 115 ? 7.692 -11.812 -1.913 1.00 93.62 115 GLY A CA 1
ATOM 886 C C . GLY A 1 115 ? 7.448 -10.666 -2.903 1.00 93.62 115 GLY A C 1
ATOM 887 O O . GLY A 1 115 ? 7.515 -10.903 -4.105 1.00 93.62 115 GLY A O 1
ATOM 888 N N . LEU A 1 116 ? 7.238 -9.422 -2.445 1.00 93.06 116 LEU A N 1
ATOM 889 C CA . LEU A 1 116 ? 7.113 -8.250 -3.326 1.00 93.06 116 LEU A CA 1
ATOM 890 C C . LEU A 1 116 ? 8.432 -7.849 -4.003 1.00 93.06 116 LEU A C 1
ATOM 892 O O . LEU A 1 116 ? 8.414 -7.124 -4.996 1.00 93.06 116 LEU A O 1
ATOM 896 N N . VAL A 1 117 ? 9.570 -8.319 -3.488 1.00 92.06 117 VAL A N 1
ATOM 897 C CA . VAL A 1 117 ? 10.887 -8.108 -4.111 1.00 92.06 117 VAL A CA 1
ATOM 898 C C . VAL A 1 117 ? 11.149 -9.148 -5.208 1.00 92.06 117 VAL A C 1
ATOM 900 O O . VAL A 1 117 ? 11.943 -8.913 -6.116 1.00 92.06 117 VAL A O 1
ATOM 903 N N . VAL A 1 118 ? 10.463 -10.293 -5.159 1.00 94.44 118 VAL A N 1
ATOM 904 C CA . VAL A 1 118 ? 10.623 -11.376 -6.132 1.00 94.44 118 VAL A CA 1
ATOM 905 C C . VAL A 1 118 ? 9.821 -11.048 -7.401 1.00 94.44 118 VAL A C 1
ATOM 907 O O . VAL A 1 118 ? 8.602 -10.854 -7.315 1.00 94.44 118 VAL A O 1
ATOM 910 N N . PRO A 1 119 ? 10.457 -11.004 -8.588 1.00 89.50 119 PRO A N 1
ATOM 911 C CA . PRO A 1 119 ? 9.759 -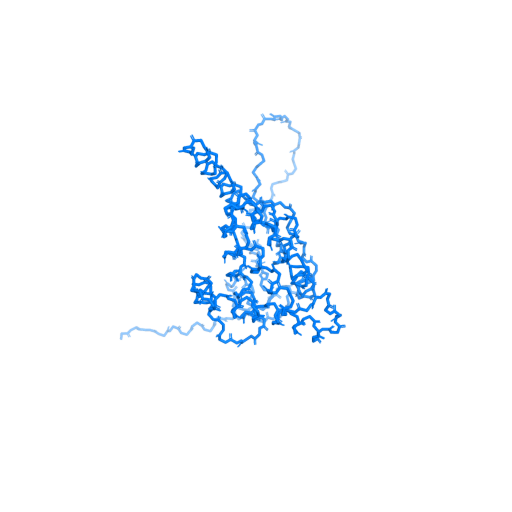10.745 -9.844 1.00 89.50 119 PRO A CA 1
ATOM 912 C C . PRO A 1 119 ? 8.606 -11.725 -10.084 1.00 89.50 119 PRO A C 1
ATOM 914 O O . PRO A 1 119 ? 8.710 -12.905 -9.748 1.00 89.50 119 PRO A O 1
ATOM 917 N N . PHE A 1 120 ? 7.521 -11.239 -10.691 1.00 93.88 120 PHE A N 1
ATOM 918 C CA . PHE A 1 120 ? 6.265 -11.954 -10.977 1.00 93.88 120 PHE A CA 1
ATOM 919 C C . PHE A 1 120 ? 5.458 -12.371 -9.741 1.00 93.88 120 PHE A C 1
ATOM 921 O O . PHE A 1 120 ? 4.242 -12.172 -9.717 1.00 93.88 120 PHE A O 1
ATOM 928 N N . LEU A 1 121 ? 6.110 -12.887 -8.695 1.00 95.00 121 LEU A N 1
ATOM 929 C CA . LEU A 1 121 ? 5.468 -13.141 -7.406 1.00 95.00 121 LEU A CA 1
ATOM 930 C C . LEU A 1 121 ? 4.908 -11.840 -6.822 1.00 95.00 121 LEU A C 1
ATOM 932 O O . LEU A 1 121 ? 3.797 -11.828 -6.299 1.00 95.00 121 LEU A O 1
ATOM 936 N N . ASN A 1 122 ? 5.626 -10.732 -6.985 1.00 95.69 122 ASN A N 1
ATOM 937 C CA . ASN A 1 122 ? 5.162 -9.410 -6.590 1.00 95.69 122 ASN A CA 1
ATOM 938 C C . ASN A 1 122 ? 3.843 -8.992 -7.262 1.00 95.69 122 ASN A C 1
ATOM 940 O O . ASN A 1 122 ? 2.954 -8.475 -6.584 1.00 95.69 122 ASN A O 1
ATOM 944 N N . ILE A 1 123 ? 3.681 -9.273 -8.559 1.00 96.81 123 ILE A N 1
ATOM 945 C CA . ILE A 1 123 ? 2.450 -9.010 -9.317 1.00 96.81 123 ILE A CA 1
ATOM 946 C C . ILE A 1 123 ? 1.309 -9.855 -8.758 1.00 96.81 123 ILE A C 1
ATOM 948 O O . ILE A 1 123 ? 0.238 -9.328 -8.457 1.00 96.81 123 ILE A O 1
ATOM 952 N N . TYR A 1 124 ? 1.551 -11.154 -8.569 1.00 97.06 124 TYR A N 1
ATOM 953 C CA . TYR A 1 124 ? 0.560 -12.070 -8.011 1.00 97.06 124 TYR A CA 1
ATOM 954 C C . TYR A 1 124 ? 0.106 -11.644 -6.609 1.00 97.06 124 TYR A C 1
ATOM 956 O O . TYR A 1 124 ? -1.093 -11.574 -6.345 1.00 97.06 124 TYR A O 1
ATOM 964 N N . LEU A 1 125 ? 1.043 -11.312 -5.718 1.00 96.75 125 LEU A N 1
ATOM 965 C CA . LEU A 1 125 ? 0.732 -10.899 -4.351 1.00 96.75 125 LEU A CA 1
ATOM 966 C C . LEU A 1 125 ? -0.027 -9.570 -4.316 1.00 96.75 125 LEU A C 1
ATOM 968 O O . LEU A 1 125 ? -1.010 -9.458 -3.588 1.00 96.75 125 LEU A O 1
ATOM 972 N N . ALA A 1 126 ? 0.360 -8.584 -5.125 1.00 96.88 126 ALA A N 1
ATOM 973 C CA . ALA A 1 126 ? -0.379 -7.328 -5.227 1.00 96.88 126 ALA A CA 1
ATOM 974 C C . ALA A 1 126 ? -1.802 -7.536 -5.773 1.00 96.88 126 ALA A C 1
ATOM 976 O O . ALA A 1 126 ? -2.751 -6.968 -5.236 1.00 96.88 126 ALA A O 1
ATOM 977 N N . TYR A 1 127 ? -1.973 -8.393 -6.785 1.00 97.25 127 TYR A N 1
ATOM 978 C CA . TYR A 1 127 ? -3.297 -8.778 -7.277 1.00 97.25 127 TYR A CA 1
ATOM 979 C C . TYR A 1 127 ? -4.136 -9.442 -6.187 1.00 97.25 127 TYR A C 1
ATOM 981 O O . TYR A 1 127 ? -5.275 -9.038 -5.954 1.00 97.25 127 TYR A O 1
ATOM 989 N N . GLN A 1 128 ? -3.569 -10.416 -5.469 1.00 96.19 128 GLN A N 1
ATOM 990 C CA . GLN A 1 128 ? -4.256 -11.051 -4.347 1.00 96.19 128 GLN A CA 1
ATOM 991 C C . GLN A 1 128 ? -4.657 -10.035 -3.277 1.00 96.19 128 GLN A C 1
ATOM 993 O O . GLN A 1 128 ? -5.744 -10.152 -2.719 1.00 96.19 128 GLN A O 1
ATOM 998 N N . HIS A 1 129 ? -3.809 -9.040 -3.014 1.00 96.12 129 HIS A N 1
ATOM 999 C CA . HIS A 1 129 ? -4.099 -7.973 -2.066 1.00 96.12 129 HIS A CA 1
ATOM 1000 C C . HIS A 1 129 ? -5.325 -7.162 -2.491 1.00 96.12 129 HIS A C 1
ATOM 1002 O O . HIS A 1 129 ? -6.292 -7.052 -1.740 1.00 96.12 129 HIS A O 1
ATOM 1008 N N . PHE A 1 130 ? -5.306 -6.627 -3.714 1.00 96.44 130 PHE A N 1
ATOM 1009 C CA . PHE A 1 130 ? -6.388 -5.791 -4.233 1.00 96.44 130 PHE A CA 1
ATOM 1010 C C . PHE A 1 130 ? -7.691 -6.582 -4.373 1.00 96.44 130 PHE A C 1
ATOM 1012 O O . PHE A 1 130 ? -8.760 -6.066 -4.057 1.00 96.44 130 PHE A O 1
ATOM 1019 N N . ARG A 1 131 ? -7.607 -7.855 -4.779 1.00 95.31 131 ARG A N 1
ATOM 1020 C CA . ARG A 1 131 ? -8.762 -8.752 -4.854 1.00 95.31 131 ARG A CA 1
ATOM 1021 C C . ARG A 1 131 ? -9.376 -8.985 -3.477 1.00 95.31 131 ARG A C 1
ATOM 1023 O O . ARG A 1 131 ? -10.579 -8.816 -3.337 1.00 95.31 131 ARG A O 1
ATOM 1030 N N . LEU A 1 132 ? -8.563 -9.307 -2.469 1.00 93.94 132 LEU A N 1
ATOM 1031 C CA . LEU A 1 132 ? -9.053 -9.600 -1.121 1.00 93.94 132 LEU A CA 1
ATOM 1032 C C . LEU A 1 132 ? -9.741 -8.388 -0.481 1.00 93.94 132 LEU A C 1
ATOM 1034 O O . LEU A 1 132 ? -10.831 -8.514 0.068 1.00 93.94 132 LEU A O 1
ATOM 1038 N N . VAL A 1 133 ? -9.150 -7.195 -0.599 1.00 93.56 133 VAL A N 1
ATOM 1039 C CA . VAL A 1 133 ? -9.796 -5.954 -0.132 1.00 93.56 133 VAL A CA 1
ATOM 1040 C C . VAL A 1 133 ? -11.123 -5.727 -0.860 1.00 93.56 133 VAL A C 1
ATOM 1042 O O . VAL A 1 133 ? -12.112 -5.318 -0.247 1.00 93.56 133 VAL A O 1
ATOM 1045 N N . GLY A 1 134 ? -11.155 -6.005 -2.164 1.00 92.06 134 GLY A N 1
ATOM 1046 C CA . GLY A 1 134 ? -12.366 -5.921 -2.964 1.00 92.06 134 GLY A CA 1
ATOM 1047 C C . GLY A 1 134 ? -13.463 -6.881 -2.516 1.00 92.06 134 GLY A C 1
ATOM 1048 O O . GLY A 1 134 ? -14.605 -6.460 -2.360 1.00 92.06 134 GLY A O 1
ATOM 1049 N N . GLU A 1 135 ? -13.113 -8.137 -2.252 1.00 91.12 135 GLU A N 1
ATOM 1050 C CA . GLU A 1 135 ? -14.027 -9.176 -1.767 1.00 91.12 135 GLU A CA 1
ATOM 1051 C C . GLU A 1 135 ? -14.606 -8.831 -0.397 1.00 91.12 135 GLU A C 1
ATOM 1053 O O . GLU A 1 135 ? -15.818 -8.913 -0.217 1.00 91.12 135 GLU A O 1
ATOM 1058 N N . LEU A 1 136 ? -13.773 -8.356 0.533 1.00 89.94 136 LEU A N 1
ATOM 1059 C CA . LEU A 1 136 ? -14.231 -7.900 1.849 1.00 89.94 136 LEU A CA 1
ATOM 1060 C C . LEU A 1 136 ? -15.198 -6.717 1.739 1.00 89.94 136 LEU A C 1
ATOM 1062 O O . LEU A 1 136 ? -16.206 -6.666 2.433 1.00 89.94 136 LEU A O 1
ATOM 1066 N N . THR A 1 137 ? -14.920 -5.782 0.831 1.00 88.75 137 THR A N 1
ATOM 1067 C CA . THR A 1 137 ? -15.806 -4.634 0.601 1.00 88.75 137 THR A CA 1
ATOM 1068 C C . THR A 1 137 ? -17.129 -5.071 -0.037 1.00 88.75 137 THR A C 1
ATOM 1070 O O . THR A 1 137 ? -18.189 -4.593 0.356 1.00 88.75 137 THR A O 1
ATOM 1073 N N . ALA A 1 138 ? -17.084 -5.995 -0.998 1.00 86.88 138 ALA A N 1
ATOM 1074 C CA . ALA A 1 138 ? -18.272 -6.511 -1.673 1.00 86.88 138 ALA A CA 1
ATOM 1075 C C . ALA A 1 138 ? -19.157 -7.360 -0.745 1.00 86.88 138 ALA A C 1
ATOM 1077 O O . ALA A 1 138 ? -20.381 -7.289 -0.843 1.00 86.88 138 ALA A O 1
ATOM 1078 N N . ALA A 1 139 ? -18.554 -8.125 0.172 1.00 83.19 139 ALA A N 1
ATOM 1079 C CA . ALA A 1 139 ? -19.270 -8.888 1.193 1.00 83.19 139 ALA A CA 1
ATOM 1080 C C . ALA A 1 139 ? -20.102 -7.985 2.123 1.00 83.19 139 ALA A C 1
ATOM 1082 O O . ALA A 1 139 ? -21.182 -8.381 2.554 1.00 83.19 139 ALA A O 1
ATOM 1083 N N . ASP A 1 140 ? -19.651 -6.748 2.347 1.00 81.19 140 ASP A N 1
ATOM 1084 C CA . ASP A 1 140 ? -20.371 -5.730 3.121 1.00 81.19 140 ASP A CA 1
ATOM 1085 C C . ASP A 1 140 ? -21.487 -5.020 2.317 1.00 81.19 140 ASP A C 1
ATOM 1087 O O . ASP A 1 140 ? -22.103 -4.075 2.810 1.00 81.19 140 ASP A O 1
ATOM 1091 N N . GLY A 1 141 ? -21.750 -5.430 1.070 1.00 77.38 141 GLY A N 1
ATOM 1092 C CA . GLY A 1 141 ? -22.756 -4.813 0.197 1.00 77.38 141 GLY A CA 1
ATOM 1093 C C . GLY A 1 141 ? -22.304 -3.516 -0.488 1.00 77.38 141 G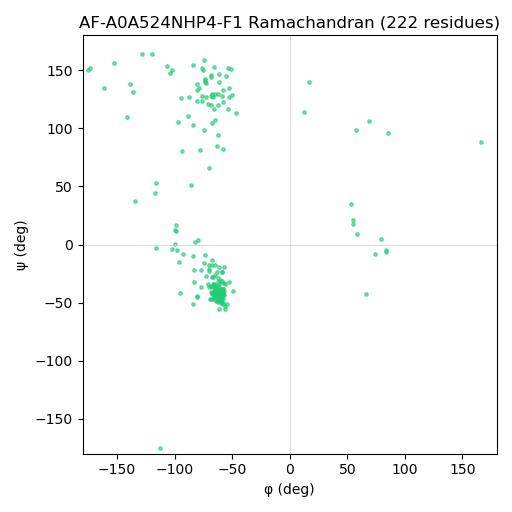LY A C 1
ATOM 1094 O O . GLY A 1 141 ? -23.096 -2.889 -1.196 1.00 77.38 141 GLY A O 1
ATOM 1095 N N . ASP A 1 142 ? -21.038 -3.119 -0.329 1.00 81.25 142 ASP A N 1
ATOM 1096 C CA . ASP A 1 142 ? -20.474 -1.955 -1.010 1.00 81.25 142 ASP A CA 1
ATOM 1097 C C . ASP A 1 142 ? -20.080 -2.297 -2.453 1.00 81.25 142 ASP A C 1
ATOM 1099 O O . ASP A 1 142 ? -19.455 -3.321 -2.746 1.00 81.25 142 ASP A O 1
ATOM 1103 N N . ARG A 1 143 ? -20.369 -1.382 -3.385 1.00 73.38 143 ARG A N 1
ATOM 1104 C CA . ARG A 1 143 ? -19.884 -1.512 -4.763 1.00 73.38 143 ARG A CA 1
ATOM 1105 C C . ARG A 1 143 ? -18.387 -1.223 -4.809 1.00 73.38 143 ARG A C 1
ATOM 1107 O O . ARG A 1 143 ? -17.922 -0.160 -4.395 1.00 73.38 143 ARG A O 1
ATOM 1114 N N . LEU A 1 144 ? -17.641 -2.160 -5.383 1.00 74.06 144 LEU A N 1
ATOM 1115 C CA . LEU A 1 144 ? -16.249 -1.967 -5.761 1.00 74.06 144 LEU A CA 1
ATOM 1116 C C . LEU A 1 144 ? -16.127 -0.791 -6.737 1.00 74.06 144 LEU A C 1
ATOM 1118 O O . LEU A 1 144 ? -16.734 -0.785 -7.805 1.00 74.06 144 LEU A O 1
ATOM 1122 N N . GLY A 1 145 ? -15.321 0.203 -6.364 1.00 78.38 145 GLY A N 1
ATOM 1123 C CA . GLY A 1 145 ? -14.972 1.328 -7.237 1.00 78.38 145 GLY A CA 1
ATOM 1124 C C . GLY A 1 145 ? -13.836 1.015 -8.216 1.00 78.38 145 GLY A C 1
ATOM 1125 O O . GLY A 1 145 ? -13.394 1.916 -8.922 1.00 78.38 145 GLY A O 1
ATOM 1126 N N . TYR A 1 146 ? -13.318 -0.219 -8.222 1.00 88.69 146 TYR A N 1
ATOM 1127 C CA . TYR A 1 146 ? -12.196 -0.642 -9.059 1.00 88.69 146 TYR A CA 1
ATOM 1128 C C . TYR A 1 146 ? -12.251 -2.143 -9.377 1.00 88.69 146 TYR A C 1
ATOM 1130 O O . TYR A 1 146 ? -12.813 -2.925 -8.611 1.00 88.69 146 TYR A O 1
ATOM 1138 N N . ASP A 1 147 ? -11.617 -2.535 -10.485 1.00 93.62 147 ASP A N 1
ATOM 1139 C CA . ASP A 1 147 ? -11.317 -3.931 -10.815 1.00 93.62 147 ASP A CA 1
ATOM 1140 C C . ASP A 1 147 ? -9.892 -4.283 -10.337 1.00 93.62 147 ASP A C 1
ATOM 1142 O O . ASP A 1 147 ? -8.949 -3.569 -10.698 1.00 93.62 147 ASP A O 1
ATOM 1146 N N . PRO A 1 148 ? -9.695 -5.346 -9.532 1.00 94.88 148 PRO A N 1
ATOM 1147 C CA . PRO A 1 148 ? -8.376 -5.710 -9.017 1.00 94.88 148 PRO A CA 1
ATOM 1148 C C . PRO A 1 148 ? -7.330 -5.981 -10.104 1.00 94.88 148 PRO A C 1
ATOM 1150 O O . PRO A 1 148 ? -6.175 -5.595 -9.940 1.00 94.88 148 PRO A O 1
ATOM 1153 N N . GLY A 1 149 ? -7.718 -6.615 -11.215 1.00 95.81 149 GLY A N 1
ATOM 1154 C CA . GLY A 1 149 ? -6.809 -6.959 -12.308 1.00 95.81 149 GLY A CA 1
ATOM 1155 C C . GLY A 1 149 ? -6.322 -5.723 -13.060 1.00 95.81 149 GLY A C 1
ATOM 1156 O O . GLY A 1 149 ? -5.117 -5.552 -13.253 1.00 95.81 149 GLY A O 1
ATOM 1157 N N . VAL A 1 150 ? -7.242 -4.822 -13.417 1.00 96.56 150 VAL A N 1
ATOM 1158 C CA . VAL A 1 150 ? -6.919 -3.532 -14.050 1.00 96.56 150 VAL A CA 1
ATOM 1159 C C . VAL A 1 150 ? -6.022 -2.697 -13.141 1.00 96.56 150 VAL A C 1
ATOM 1161 O O . VAL A 1 150 ? -5.042 -2.114 -13.605 1.00 96.56 150 VAL A O 1
ATOM 1164 N N . LEU A 1 151 ? -6.320 -2.668 -11.841 1.00 96.50 151 LEU A N 1
ATOM 1165 C CA . LEU A 1 151 ? -5.552 -1.886 -10.881 1.00 96.50 151 LEU A CA 1
ATOM 1166 C C . LEU A 1 151 ? -4.120 -2.414 -10.724 1.00 96.50 151 LEU A C 1
ATOM 1168 O O . LEU A 1 151 ? -3.170 -1.632 -10.749 1.00 96.50 151 LEU A O 1
ATOM 1172 N N . THR A 1 152 ? -3.945 -3.737 -10.630 1.00 97.50 152 THR A N 1
ATOM 1173 C CA . THR A 1 152 ? -2.614 -4.361 -10.617 1.00 97.50 152 THR A CA 1
ATOM 1174 C C . THR A 1 152 ? -1.853 -4.085 -11.909 1.00 97.50 152 THR A C 1
ATOM 1176 O O . THR A 1 152 ? -0.684 -3.702 -11.853 1.00 97.50 152 THR A O 1
ATOM 1179 N N . ALA A 1 153 ? -2.499 -4.238 -13.068 1.00 97.56 153 ALA A N 1
ATOM 1180 C CA . ALA A 1 153 ? -1.867 -3.979 -14.356 1.00 97.56 153 ALA A CA 1
ATOM 1181 C C . ALA A 1 153 ? -1.390 -2.524 -14.461 1.00 97.56 153 ALA A C 1
ATOM 1183 O O . ALA A 1 153 ? -0.244 -2.283 -14.839 1.00 97.56 153 ALA A O 1
ATOM 1184 N N . LEU A 1 154 ? -2.225 -1.559 -14.065 1.00 97.19 154 LEU A N 1
ATOM 1185 C CA . LEU A 1 154 ? -1.875 -0.139 -14.067 1.00 97.19 154 LEU A CA 1
ATOM 1186 C C . LEU A 1 154 ? -0.713 0.166 -13.111 1.00 97.19 154 LEU A C 1
ATOM 1188 O O . LEU A 1 154 ? 0.225 0.866 -13.494 1.00 97.19 154 LEU A O 1
ATOM 1192 N N . PHE A 1 155 ? -0.748 -0.396 -11.898 1.00 96.81 155 PHE A N 1
ATOM 1193 C CA . PHE A 1 155 ? 0.307 -0.237 -10.897 1.00 96.81 155 PHE A CA 1
ATOM 1194 C C . PHE A 1 155 ? 1.672 -0.669 -11.445 1.00 96.81 155 PHE A C 1
ATOM 1196 O O . PHE A 1 155 ? 2.616 0.122 -11.474 1.00 96.81 155 PHE A O 1
ATOM 1203 N N . PHE A 1 156 ? 1.774 -1.906 -11.942 1.00 96.12 156 PHE A N 1
ATOM 1204 C CA . PHE A 1 156 ? 3.041 -2.424 -12.459 1.00 96.12 156 PHE A CA 1
ATOM 1205 C C . PHE A 1 156 ? 3.435 -1.817 -13.801 1.00 96.12 156 PHE A C 1
ATOM 1207 O O . PHE A 1 156 ? 4.627 -1.706 -14.061 1.00 96.12 156 PHE A O 1
ATOM 1214 N N . SER A 1 157 ? 2.484 -1.362 -14.622 1.00 95.81 157 SER A N 1
ATOM 1215 C CA . SER A 1 157 ? 2.799 -0.635 -15.858 1.00 95.81 157 SER A CA 1
ATOM 1216 C C . SER A 1 157 ? 3.482 0.700 -15.562 1.00 95.81 157 SER A C 1
ATOM 1218 O O . SER A 1 157 ? 4.495 1.006 -16.180 1.00 95.81 157 SER A O 1
ATOM 1220 N N . LEU A 1 158 ? 2.994 1.470 -14.581 1.00 95.25 158 LEU A N 1
ATOM 1221 C CA . LEU A 1 158 ? 3.630 2.727 -14.161 1.00 95.25 158 LEU A CA 1
ATOM 1222 C C . LEU A 1 158 ? 5.034 2.499 -13.599 1.00 95.25 158 LEU A C 1
ATOM 1224 O O . LEU A 1 158 ? 5.971 3.212 -13.960 1.00 95.25 158 LEU A O 1
ATOM 1228 N N . VAL A 1 159 ? 5.192 1.478 -12.751 1.00 92.75 159 VAL A N 1
ATOM 1229 C CA . VAL A 1 159 ? 6.504 1.102 -12.210 1.00 92.75 159 VAL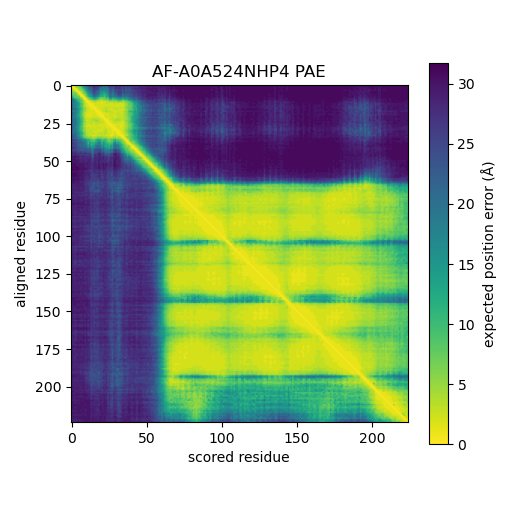 A CA 1
ATOM 1230 C C . VAL A 1 159 ? 7.441 0.654 -13.335 1.00 92.75 159 VAL A C 1
ATOM 1232 O O . VAL A 1 159 ? 8.575 1.126 -13.402 1.00 92.75 159 VAL A O 1
ATOM 1235 N N . ALA A 1 160 ? 6.983 -0.203 -14.249 1.00 92.81 160 ALA A N 1
ATOM 1236 C CA . ALA A 1 160 ? 7.787 -0.708 -15.357 1.00 92.81 160 ALA A CA 1
ATOM 1237 C C . ALA A 1 160 ? 8.203 0.406 -16.322 1.00 92.81 160 ALA A C 1
ATOM 1239 O O . ALA A 1 160 ? 9.381 0.507 -16.639 1.00 92.81 160 ALA A O 1
ATOM 1240 N N . VAL A 1 161 ? 7.279 1.277 -16.741 1.00 93.94 161 VAL A N 1
ATOM 1241 C CA . VAL A 1 161 ? 7.575 2.427 -17.613 1.00 93.94 161 VAL A CA 1
ATOM 1242 C C . VAL A 1 161 ? 8.556 3.382 -16.936 1.00 93.94 161 VAL A C 1
ATOM 1244 O O . VAL A 1 161 ? 9.538 3.791 -17.555 1.00 93.94 161 VAL A O 1
ATOM 1247 N N . GLY A 1 162 ? 8.336 3.696 -15.655 1.00 89.38 162 GLY A N 1
ATOM 1248 C CA . GLY A 1 162 ? 9.230 4.570 -14.900 1.00 89.38 162 GLY A CA 1
ATOM 1249 C C . GLY A 1 162 ? 10.661 4.033 -14.827 1.00 89.38 162 GLY A C 1
ATOM 1250 O O . GLY A 1 162 ? 11.611 4.790 -14.997 1.00 89.38 162 GLY A O 1
ATOM 1251 N N . ASN A 1 163 ? 10.833 2.724 -14.644 1.00 87.25 163 ASN A N 1
ATOM 1252 C CA . ASN A 1 163 ? 12.162 2.113 -14.577 1.00 87.25 163 ASN A CA 1
ATOM 1253 C C . ASN A 1 163 ? 12.786 1.885 -15.965 1.00 87.25 163 ASN A C 1
ATOM 1255 O O . ASN A 1 163 ? 13.950 2.216 -16.168 1.00 87.25 163 ASN A O 1
ATOM 1259 N N . LEU A 1 164 ? 12.024 1.363 -16.933 1.00 90.88 164 LEU A N 1
ATOM 1260 C CA . LEU A 1 164 ? 12.525 0.987 -18.262 1.00 90.88 164 LEU A CA 1
ATOM 1261 C C . LEU A 1 164 ? 13.028 2.191 -19.065 1.00 90.88 164 LEU A C 1
ATOM 1263 O O . LEU A 1 164 ? 14.019 2.081 -19.780 1.00 90.88 164 LEU A O 1
ATOM 1267 N N . PHE A 1 165 ? 12.361 3.338 -18.933 1.00 91.19 165 PHE A N 1
ATOM 1268 C CA . PHE A 1 165 ? 12.724 4.568 -19.641 1.00 91.19 165 PHE A CA 1
ATOM 1269 C C . PHE A 1 165 ? 13.540 5.543 -18.780 1.00 91.19 165 PHE A C 1
ATOM 1271 O O . PHE A 1 165 ? 13.689 6.701 -19.160 1.00 91.19 165 PHE A O 1
ATOM 1278 N N . ALA A 1 166 ? 14.033 5.108 -17.611 1.00 86.06 166 ALA A N 1
ATOM 1279 C CA . ALA A 1 166 ? 14.701 5.962 -16.618 1.00 86.06 166 ALA A CA 1
ATOM 1280 C C . ALA A 1 166 ? 13.868 7.186 -16.169 1.00 86.06 166 ALA A C 1
ATOM 1282 O O . ALA A 1 166 ? 14.385 8.148 -15.603 1.00 86.06 166 ALA A O 1
ATOM 1283 N N . LEU A 1 167 ? 12.548 7.126 -16.359 1.00 87.44 167 LEU A N 1
ATOM 1284 C CA . LEU A 1 167 ? 11.568 8.097 -15.883 1.00 87.44 167 LEU A CA 1
ATOM 1285 C C . LEU A 1 167 ? 11.147 7.757 -14.449 1.00 87.44 167 LEU A C 1
ATOM 1287 O O . LEU A 1 167 ? 9.958 7.651 -14.147 1.00 87.44 167 LEU A O 1
ATOM 1291 N N . TRP A 1 168 ? 12.115 7.557 -13.555 1.00 82.44 168 TRP A N 1
ATOM 1292 C CA . TRP A 1 168 ? 11.861 7.039 -12.210 1.00 82.44 168 TRP A CA 1
ATOM 1293 C C . TRP A 1 168 ? 10.779 7.813 -11.421 1.00 82.44 168 TRP A C 1
ATOM 1295 O O . TRP A 1 168 ? 10.018 7.144 -10.717 1.00 82.44 168 TRP A O 1
ATOM 1305 N N . PRO A 1 169 ? 10.566 9.146 -11.574 1.00 87.50 169 PRO A N 1
ATOM 1306 C CA . PRO A 1 169 ? 9.472 9.831 -10.879 1.00 87.50 169 PRO A CA 1
ATOM 1307 C C . PRO A 1 169 ? 8.076 9.366 -11.319 1.00 87.50 169 PRO A C 1
ATOM 1309 O O . PRO A 1 169 ? 7.139 9.419 -10.528 1.00 87.50 169 PRO A O 1
ATOM 1312 N N . VAL A 1 170 ? 7.920 8.854 -12.547 1.00 88.69 170 VAL A N 1
ATOM 1313 C CA . VAL A 1 170 ? 6.649 8.289 -13.042 1.00 88.69 170 VAL A CA 1
ATOM 1314 C C . VAL A 1 170 ? 6.228 7.084 -12.204 1.00 88.69 170 VAL A C 1
ATOM 1316 O O . VAL A 1 170 ? 5.037 6.889 -11.968 1.00 88.69 170 VAL A O 1
ATOM 1319 N N . SER A 1 171 ? 7.186 6.315 -11.675 1.00 89.75 171 SER A N 1
ATOM 1320 C CA . SER A 1 171 ? 6.880 5.178 -10.799 1.00 89.75 171 SER A CA 1
ATOM 1321 C C . SER A 1 171 ? 6.195 5.601 -9.491 1.00 89.75 171 SER A C 1
ATOM 1323 O O . SER A 1 171 ? 5.430 4.822 -8.926 1.00 89.75 171 SER A O 1
ATOM 1325 N N . LEU A 1 172 ? 6.373 6.852 -9.043 1.00 90.62 172 LEU A N 1
ATOM 1326 C CA . LEU A 1 172 ? 5.706 7.384 -7.849 1.00 90.62 172 LEU A CA 1
ATOM 1327 C C . LEU A 1 172 ? 4.201 7.592 -8.063 1.00 90.62 172 LEU A C 1
ATOM 1329 O O . LEU A 1 172 ? 3.435 7.553 -7.101 1.00 90.62 172 LEU A O 1
ATOM 1333 N N . LEU A 1 173 ? 3.748 7.732 -9.315 1.00 93.69 173 LEU A N 1
ATOM 1334 C CA . LEU A 1 173 ? 2.320 7.807 -9.641 1.00 93.69 173 LEU A CA 1
ATOM 1335 C C . LEU A 1 173 ? 1.582 6.500 -9.315 1.00 93.69 173 LEU A C 1
ATOM 1337 O O . LEU A 1 173 ? 0.361 6.514 -9.160 1.00 93.69 173 LEU A O 1
ATOM 1341 N N . ALA A 1 174 ? 2.302 5.387 -9.133 1.00 93.88 174 ALA A N 1
ATOM 1342 C CA . ALA A 1 174 ? 1.726 4.133 -8.657 1.00 93.88 174 ALA A CA 1
ATOM 1343 C C . ALA A 1 174 ? 1.046 4.285 -7.277 1.00 93.88 174 ALA A C 1
ATOM 1345 O O . ALA A 1 174 ? 0.094 3.565 -6.982 1.00 93.88 174 ALA A O 1
ATOM 1346 N N . ALA A 1 175 ? 1.439 5.281 -6.470 1.00 94.38 175 ALA A N 1
ATOM 1347 C CA . ALA A 1 175 ? 0.747 5.635 -5.230 1.00 94.38 175 ALA A CA 1
ATOM 1348 C C . ALA A 1 175 ? -0.723 6.023 -5.468 1.00 94.38 175 ALA A C 1
ATOM 1350 O O . ALA A 1 175 ? -1.609 5.589 -4.731 1.00 94.38 175 ALA A O 1
ATOM 1351 N N . LEU A 1 176 ? -1.004 6.786 -6.531 1.00 95.25 176 LEU A N 1
ATOM 1352 C CA . LEU 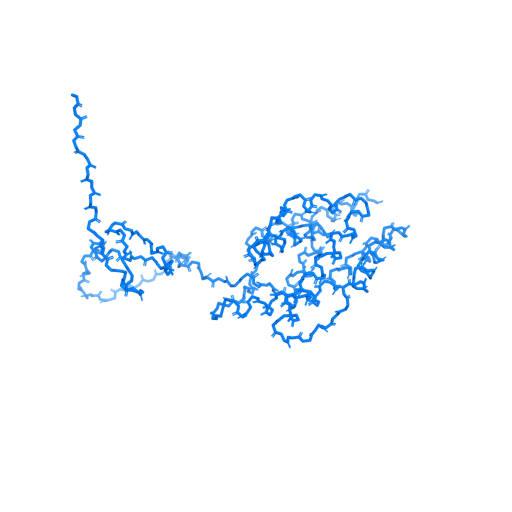A 1 176 ? -2.361 7.228 -6.875 1.00 95.25 176 LEU A CA 1
ATOM 1353 C C . LEU A 1 176 ? -3.260 6.046 -7.236 1.00 95.25 176 LEU A C 1
ATOM 1355 O O . LEU A 1 176 ? -4.436 6.026 -6.881 1.00 95.25 176 LEU A O 1
ATOM 1359 N N . VAL A 1 177 ? -2.688 5.023 -7.872 1.00 95.12 177 VAL A N 1
ATOM 1360 C CA . VAL A 1 177 ? -3.392 3.781 -8.214 1.00 95.12 177 VAL A CA 1
ATOM 1361 C C . VAL A 1 177 ? -3.881 3.051 -6.960 1.00 95.12 177 VAL A C 1
ATOM 1363 O O . VAL A 1 177 ? -4.916 2.399 -6.996 1.00 95.12 177 VAL A O 1
ATOM 1366 N N . THR A 1 178 ? -3.199 3.193 -5.822 1.00 94.69 178 THR A N 1
ATOM 1367 C CA . THR A 1 178 ? -3.609 2.547 -4.561 1.00 94.69 178 THR A CA 1
ATOM 1368 C C . THR A 1 178 ? -4.667 3.319 -3.765 1.00 94.69 178 THR A C 1
ATOM 1370 O O . THR A 1 178 ? -5.255 2.766 -2.836 1.00 94.69 178 THR A O 1
ATOM 1373 N N . VAL A 1 179 ? -4.985 4.565 -4.139 1.00 95.12 179 VAL A N 1
ATOM 1374 C CA . VAL A 1 179 ? -5.965 5.408 -3.424 1.00 95.12 179 VAL A CA 1
ATOM 1375 C C . VAL A 1 179 ? -7.361 4.771 -3.325 1.00 95.12 179 VAL A C 1
ATOM 1377 O O . VAL A 1 179 ? -7.940 4.805 -2.232 1.00 95.12 179 VAL A O 1
ATOM 1380 N N . PRO A 1 180 ? -7.925 4.147 -4.381 1.00 93.94 180 PRO A N 1
ATOM 1381 C CA . PRO A 1 180 ? -9.205 3.448 -4.275 1.00 93.94 180 PRO A CA 1
ATOM 1382 C C . PRO A 1 180 ? -9.169 2.281 -3.278 1.00 93.94 180 PRO A C 1
ATOM 1384 O O . PRO A 1 180 ? -10.134 2.079 -2.540 1.00 93.94 180 PRO A O 1
ATOM 1387 N N . VAL A 1 181 ? -8.047 1.554 -3.206 1.00 94.62 181 VAL A N 1
ATOM 1388 C CA . VAL A 1 181 ? -7.840 0.440 -2.261 1.00 94.62 181 VAL A CA 1
ATOM 1389 C C . VAL A 1 181 ? -7.761 0.969 -0.837 1.00 94.62 181 VAL A C 1
ATOM 1391 O O . VAL A 1 181 ? -8.463 0.470 0.036 1.00 94.62 181 VAL A O 1
ATOM 1394 N N . GLN A 1 182 ? -6.978 2.027 -0.604 1.00 95.00 182 GLN A N 1
ATOM 1395 C CA . GLN A 1 182 ? -6.905 2.673 0.707 1.00 95.00 182 GLN A CA 1
ATOM 1396 C C . GLN A 1 182 ? -8.269 3.204 1.151 1.00 95.00 182 GLN A C 1
ATOM 1398 O O . GLN A 1 182 ? -8.646 3.061 2.310 1.00 95.00 182 GLN A O 1
ATOM 1403 N N . SER A 1 183 ? -9.040 3.778 0.229 1.00 92.12 183 SER A N 1
ATOM 1404 C CA . SER A 1 183 ? -10.394 4.249 0.524 1.00 92.12 183 SER A CA 1
ATOM 1405 C C . SER A 1 183 ? -11.331 3.091 0.883 1.00 92.12 183 SER A C 1
ATOM 1407 O O . SER A 1 183 ? -12.163 3.241 1.772 1.00 92.12 183 SER A O 1
ATOM 1409 N N . ALA A 1 184 ? -11.188 1.933 0.231 1.00 92.19 184 ALA A N 1
ATOM 1410 C CA . ALA A 1 184 ? -11.932 0.723 0.579 1.00 92.19 184 ALA A CA 1
ATOM 1411 C C . ALA A 1 184 ? -11.543 0.183 1.964 1.00 92.19 184 ALA A C 1
ATOM 1413 O O . ALA A 1 184 ? -12.420 -0.056 2.789 1.00 92.19 184 ALA A O 1
ATOM 1414 N N . LEU A 1 185 ? -10.243 0.099 2.263 1.00 92.38 185 LEU A N 1
ATOM 1415 C CA . LEU A 1 185 ? -9.737 -0.266 3.590 1.00 92.38 185 LEU A CA 1
ATOM 1416 C C . LEU A 1 185 ? -10.266 0.673 4.680 1.00 92.38 185 LEU A C 1
ATOM 1418 O O . LEU A 1 185 ? -10.709 0.212 5.726 1.00 92.38 185 LEU A O 1
ATOM 1422 N N . ASN A 1 186 ? -10.281 1.983 4.428 1.00 91.81 186 ASN A N 1
ATOM 1423 C CA . ASN A 1 186 ? -10.825 2.952 5.378 1.00 91.81 186 ASN A CA 1
ATOM 1424 C C . ASN A 1 186 ? -12.316 2.733 5.648 1.00 91.81 186 ASN A C 1
ATOM 1426 O O . ASN A 1 186 ? -12.741 2.916 6.782 1.00 91.81 186 ASN A O 1
ATOM 1430 N N . ARG A 1 187 ? -13.110 2.324 4.647 1.00 89.38 187 ARG A N 1
ATOM 1431 C CA . ARG A 1 187 ? -14.527 1.980 4.859 1.00 89.38 187 ARG A CA 1
ATOM 1432 C C . ARG A 1 187 ? -14.687 0.727 5.715 1.00 89.38 187 ARG A C 1
ATOM 1434 O O . ARG A 1 187 ? -15.524 0.725 6.612 1.00 89.38 187 ARG A O 1
ATOM 1441 N N . ILE A 1 188 ? -13.864 -0.298 5.481 1.00 89.81 188 ILE A N 1
ATOM 1442 C CA . ILE A 1 188 ? -13.836 -1.508 6.317 1.00 89.81 188 ILE A CA 1
ATOM 1443 C C . ILE A 1 188 ? -13.522 -1.131 7.773 1.00 89.81 188 ILE A C 1
ATOM 1445 O O . ILE A 1 188 ? -14.229 -1.556 8.686 1.00 89.81 188 ILE A O 1
ATOM 1449 N N . TRP A 1 189 ? -12.506 -0.292 7.996 1.00 89.25 189 TRP A N 1
ATOM 1450 C CA . TRP A 1 189 ? -12.127 0.146 9.342 1.00 89.25 189 TRP A CA 1
ATOM 1451 C C . TRP A 1 189 ? -13.169 1.037 10.002 1.00 89.25 189 TRP A C 1
ATOM 1453 O O . TRP A 1 189 ? -13.498 0.797 11.157 1.00 89.25 189 TRP A O 1
ATOM 1463 N N . ALA A 1 190 ? -13.756 1.984 9.271 1.00 87.50 190 ALA A N 1
ATOM 1464 C CA . ALA A 1 190 ? -14.817 2.841 9.794 1.00 87.50 190 ALA A CA 1
ATOM 1465 C C . ALA A 1 190 ? -16.019 2.032 10.313 1.00 87.50 190 ALA A C 1
ATOM 1467 O O . ALA A 1 190 ? -16.646 2.429 11.286 1.00 87.50 190 ALA A O 1
ATOM 1468 N N . ARG A 1 191 ? -16.319 0.880 9.696 1.00 85.25 191 ARG A N 1
ATOM 1469 C CA . ARG A 1 191 ? -17.378 -0.029 10.161 1.00 85.25 191 ARG A CA 1
ATOM 1470 C C . ARG A 1 191 ? -16.975 -0.870 11.373 1.00 85.25 191 ARG A C 1
ATOM 1472 O O . ARG A 1 191 ? -17.819 -1.165 12.211 1.00 85.25 191 ARG A O 1
ATOM 1479 N N . ARG A 1 192 ? -15.713 -1.305 11.451 1.00 85.88 192 ARG A N 1
ATOM 1480 C CA . ARG A 1 192 ? -15.221 -2.188 12.529 1.00 85.88 192 ARG A CA 1
ATOM 1481 C C . ARG A 1 192 ? -14.836 -1.438 13.802 1.00 85.88 192 ARG A C 1
ATOM 1483 O O . ARG A 1 192 ? -14.952 -1.992 14.888 1.00 85.88 192 ARG A O 1
ATOM 1490 N N . GLU A 1 193 ? -14.357 -0.211 13.659 1.00 85.94 193 GLU A N 1
ATOM 1491 C CA . GLU A 1 193 ? -13.818 0.632 14.729 1.00 85.94 193 GLU A CA 1
ATOM 1492 C C . GLU A 1 193 ? -14.665 1.898 14.896 1.00 85.94 193 GLU A C 1
ATOM 1494 O O . GLU A 1 193 ? -14.141 3.011 14.985 1.00 85.94 193 GLU A O 1
ATOM 1499 N N . ASP A 1 194 ? -15.988 1.718 14.888 1.00 76.31 194 ASP A N 1
ATOM 1500 C CA . ASP A 1 194 ? -16.942 2.818 14.972 1.00 76.31 194 ASP A CA 1
ATOM 1501 C C . ASP A 1 194 ? -16.641 3.730 16.177 1.00 76.31 194 ASP A C 1
ATOM 1503 O O . ASP A 1 194 ? -16.340 3.273 17.283 1.00 76.31 194 ASP A O 1
ATOM 1507 N N . GLY A 1 195 ? -16.675 5.040 15.937 1.00 74.12 195 GLY A N 1
ATOM 1508 C CA . GLY A 1 195 ? -16.367 6.072 16.928 1.00 74.12 195 GLY A CA 1
ATOM 1509 C C . GLY A 1 195 ? -14.883 6.413 17.127 1.00 74.12 195 GLY A C 1
ATOM 1510 O O . GLY A 1 195 ? -14.602 7.390 17.825 1.00 74.12 195 GLY A O 1
ATOM 1511 N N . LEU A 1 196 ? -13.928 5.695 16.518 1.00 82.62 196 LEU A N 1
ATOM 1512 C CA . LEU A 1 196 ? -12.512 6.089 16.565 1.00 82.62 196 LEU A CA 1
ATOM 1513 C C . LEU A 1 196 ? -12.161 7.068 15.430 1.00 82.62 196 LEU A C 1
ATOM 1515 O O . LEU A 1 196 ? -12.381 6.756 14.257 1.00 82.62 196 LEU A O 1
ATOM 1519 N N . PRO A 1 197 ? -11.566 8.240 15.727 1.00 81.50 197 PRO A N 1
ATOM 1520 C CA . PRO A 1 197 ? -11.145 9.169 14.687 1.00 81.50 197 PRO A CA 1
ATOM 1521 C C . PRO A 1 197 ? -9.976 8.590 13.883 1.00 81.50 197 PRO A C 1
ATOM 1523 O O . PRO A 1 197 ? -9.077 7.936 14.426 1.00 81.50 197 PRO A O 1
ATOM 1526 N N . VAL A 1 198 ? -9.953 8.870 12.579 1.00 82.88 198 VAL A N 1
ATOM 1527 C CA . VAL A 1 198 ? -8.772 8.596 11.754 1.00 82.88 198 VAL A CA 1
ATOM 1528 C C . VAL A 1 198 ? -7.695 9.621 12.092 1.00 82.88 198 VAL A C 1
ATOM 1530 O O . VAL A 1 198 ? -7.979 10.798 12.303 1.00 82.88 198 VAL A O 1
ATOM 1533 N N . ARG A 1 199 ? -6.441 9.176 12.159 1.00 82.25 199 ARG A N 1
ATOM 1534 C CA . ARG A 1 199 ? -5.326 10.052 12.513 1.00 82.25 199 ARG A CA 1
ATOM 1535 C C . ARG A 1 199 ? -5.014 11.045 11.389 1.00 82.25 199 ARG A C 1
ATOM 1537 O O . ARG A 1 199 ? -4.635 10.640 10.291 1.00 82.25 199 ARG A O 1
ATOM 1544 N N . GLU A 1 200 ? -5.090 12.335 11.704 1.00 82.62 200 GLU A N 1
ATOM 1545 C CA . GLU A 1 200 ? -4.802 13.435 10.767 1.00 82.62 200 GLU A CA 1
ATOM 1546 C C . GLU A 1 200 ? -3.369 13.976 10.867 1.00 82.62 200 GLU A C 1
ATOM 1548 O O . GLU A 1 200 ? -2.903 14.659 9.963 1.00 82.62 200 GLU A O 1
ATOM 1553 N N . SER A 1 201 ? -2.633 13.653 11.933 1.00 80.44 201 SER A N 1
ATOM 1554 C CA . SER A 1 201 ? -1.243 14.086 12.116 1.00 80.44 201 SER A CA 1
ATOM 1555 C C . SER A 1 201 ? -0.239 12.964 11.844 1.00 80.44 201 SER A C 1
ATOM 1557 O O . SER A 1 201 ? -0.489 11.797 12.165 1.00 80.44 201 SER A O 1
ATOM 1559 N N . PHE A 1 202 ? 0.934 13.327 11.328 1.00 78.25 202 PHE A N 1
ATOM 1560 C CA . PHE A 1 202 ? 2.077 12.418 11.234 1.00 78.25 202 PHE A CA 1
ATOM 1561 C C . PHE A 1 202 ? 2.714 12.188 12.606 1.00 78.25 202 PHE A C 1
ATOM 1563 O O . PHE A 1 202 ? 2.820 13.108 13.420 1.00 78.25 202 PHE A O 1
ATOM 1570 N N . GLU A 1 203 ? 3.168 10.964 12.862 1.00 79.38 203 GLU A N 1
ATOM 1571 C CA . GLU A 1 203 ? 4.001 10.685 14.029 1.00 79.38 203 GLU A CA 1
ATOM 1572 C C . GLU A 1 203 ? 5.438 11.171 13.806 1.00 79.38 203 GLU A C 1
ATOM 1574 O O . GLU A 1 203 ? 5.943 11.206 12.686 1.00 79.38 203 GLU A O 1
ATOM 1579 N N . MET A 1 204 ? 6.135 11.515 14.891 1.00 75.69 204 MET A N 1
ATOM 1580 C CA . MET A 1 204 ? 7.499 12.054 14.820 1.00 75.69 204 MET A CA 1
ATOM 1581 C C . MET A 1 204 ? 8.468 11.123 14.069 1.00 75.69 204 MET A C 1
ATOM 1583 O O . MET A 1 204 ? 9.351 11.595 13.355 1.00 75.69 204 MET A O 1
ATOM 1587 N N . TYR A 1 205 ? 8.293 9.801 14.183 1.00 77.12 205 TYR A N 1
ATOM 1588 C CA . TYR A 1 205 ? 9.111 8.845 13.432 1.00 77.12 205 TYR A CA 1
ATOM 1589 C C . TYR A 1 205 ? 8.780 8.837 11.932 1.00 77.12 205 TYR A C 1
ATOM 1591 O O . TYR A 1 205 ? 9.685 8.659 11.123 1.00 77.12 205 TYR A O 1
ATOM 1599 N N . GLU A 1 206 ? 7.517 9.056 11.546 1.00 77.38 206 GLU A N 1
ATOM 1600 C CA . GLU A 1 206 ? 7.111 9.161 10.138 1.00 77.38 206 GLU A CA 1
ATOM 1601 C C . GLU A 1 206 ? 7.770 10.389 9.512 1.00 77.38 206 GLU A C 1
ATOM 1603 O O . GLU A 1 206 ? 8.364 10.295 8.439 1.00 77.38 206 GLU A O 1
ATOM 1608 N N . VAL A 1 207 ? 7.772 11.511 10.239 1.00 78.19 207 VAL A N 1
ATOM 1609 C CA . VAL A 1 207 ? 8.475 12.735 9.838 1.00 78.19 207 VAL A CA 1
ATOM 1610 C C . VAL A 1 207 ? 9.983 12.500 9.725 1.00 78.19 207 VAL A C 1
ATOM 1612 O O . VAL A 1 207 ? 10.591 12.912 8.740 1.00 78.19 207 VAL A O 1
ATOM 1615 N N . ALA A 1 208 ? 10.598 11.804 10.684 1.00 82.50 208 ALA A N 1
ATOM 1616 C CA . ALA A 1 208 ? 12.026 11.491 10.633 1.00 82.50 208 ALA A CA 1
ATOM 1617 C C . ALA A 1 208 ? 12.394 10.631 9.408 1.00 82.50 208 ALA A C 1
ATOM 1619 O O . ALA A 1 208 ? 13.378 10.921 8.728 1.00 82.50 208 ALA A O 1
ATOM 1620 N N . ILE A 1 209 ? 11.582 9.617 9.084 1.00 79.50 209 ILE A N 1
ATOM 1621 C CA . ILE A 1 209 ? 11.770 8.767 7.897 1.00 79.50 209 ILE A CA 1
ATOM 1622 C C . ILE A 1 209 ? 11.578 9.576 6.609 1.00 79.50 209 ILE A C 1
ATOM 1624 O O . ILE A 1 209 ? 12.371 9.429 5.681 1.00 79.50 209 ILE A O 1
ATOM 1628 N N . MET A 1 210 ? 10.577 10.460 6.552 1.00 81.19 210 MET A N 1
ATOM 1629 C CA . MET A 1 210 ? 10.372 11.372 5.420 1.00 81.19 210 MET A CA 1
ATOM 1630 C C . MET A 1 210 ? 11.577 12.293 5.203 1.00 81.19 210 MET A C 1
ATOM 1632 O O .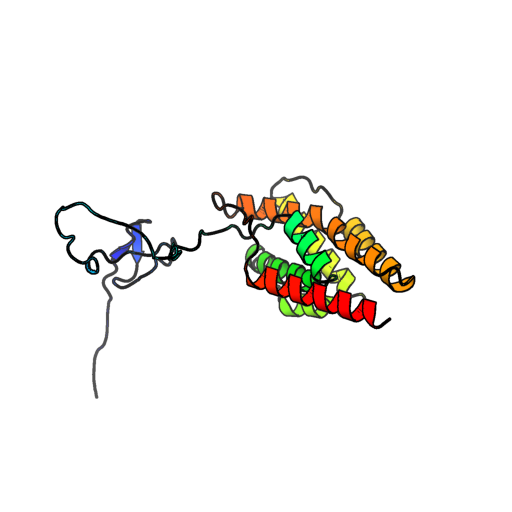 MET A 1 210 ? 12.023 12.457 4.071 1.00 81.19 210 MET A O 1
ATOM 1636 N N . MET A 1 211 ? 12.127 12.868 6.277 1.00 80.44 211 MET A N 1
ATOM 1637 C CA . MET A 1 211 ? 13.309 13.731 6.204 1.00 80.44 211 MET A CA 1
ATOM 1638 C C . MET A 1 211 ? 14.547 12.957 5.745 1.00 80.44 211 MET A C 1
ATOM 1640 O O . MET A 1 211 ? 15.276 13.432 4.878 1.00 80.44 211 MET A O 1
ATOM 1644 N N . ALA A 1 212 ? 14.771 11.753 6.277 1.00 82.31 212 ALA A N 1
ATOM 1645 C CA . ALA A 1 212 ? 15.876 10.895 5.856 1.00 82.31 212 ALA A CA 1
ATOM 1646 C C . ALA A 1 212 ? 15.751 10.480 4.380 1.00 82.31 212 ALA A C 1
ATOM 1648 O O . ALA A 1 212 ? 16.726 10.570 3.635 1.00 82.31 212 ALA A O 1
ATOM 1649 N N . GLY A 1 213 ? 14.548 10.082 3.950 1.00 72.62 213 GLY A N 1
ATOM 1650 C CA . GLY A 1 213 ? 14.242 9.757 2.558 1.00 72.62 213 GLY A CA 1
ATOM 1651 C C . GLY A 1 213 ? 14.536 10.930 1.629 1.00 72.62 213 GLY A C 1
ATOM 1652 O O . GLY A 1 213 ? 15.305 10.776 0.687 1.00 72.62 213 GLY A O 1
ATOM 1653 N N . LEU A 1 214 ? 14.022 12.120 1.951 1.00 77.06 214 LEU A N 1
ATOM 1654 C CA . LEU A 1 214 ? 14.247 13.341 1.174 1.00 77.06 214 LEU A CA 1
ATOM 1655 C C . LEU A 1 214 ? 15.735 13.709 1.053 1.00 77.06 214 LEU A C 1
ATOM 1657 O O . LEU A 1 214 ? 16.193 14.051 -0.038 1.00 77.06 214 LEU A O 1
ATOM 1661 N N . LEU A 1 215 ? 16.495 13.631 2.150 1.00 81.31 215 LEU A N 1
ATOM 1662 C CA . LEU A 1 215 ? 17.932 13.924 2.156 1.00 81.31 215 LEU A CA 1
ATOM 1663 C C . LEU A 1 215 ? 18.724 12.947 1.280 1.00 81.31 215 LEU A C 1
ATOM 1665 O O . LEU A 1 215 ? 19.610 13.377 0.542 1.00 81.31 215 LEU A O 1
ATOM 1669 N N . LEU A 1 216 ? 18.384 11.654 1.316 1.00 73.56 216 LEU A N 1
ATOM 1670 C CA . LEU A 1 216 ? 18.986 10.650 0.435 1.00 73.56 216 LEU A CA 1
ATOM 1671 C C . LEU A 1 216 ? 18.696 10.950 -1.040 1.00 73.56 216 LEU A C 1
ATOM 1673 O O . LEU A 1 216 ? 19.600 10.841 -1.866 1.00 73.56 216 LEU A O 1
ATOM 1677 N N . THR A 1 217 ? 17.477 11.387 -1.374 1.00 65.38 217 THR A N 1
ATOM 1678 C CA . THR A 1 217 ? 17.112 11.776 -2.745 1.00 65.38 217 THR A CA 1
ATOM 1679 C C . THR A 1 217 ? 17.930 12.960 -3.239 1.00 65.38 217 THR A C 1
ATOM 1681 O O . THR A 1 217 ? 18.481 12.918 -4.336 1.00 65.38 217 THR A O 1
ATOM 1684 N N . LEU A 1 218 ? 18.004 14.026 -2.437 1.00 74.12 218 LEU A N 1
ATOM 1685 C CA . LEU A 1 218 ? 18.740 15.237 -2.797 1.00 74.12 218 LEU A CA 1
ATOM 1686 C C . LEU A 1 218 ? 20.240 14.949 -2.917 1.00 74.12 218 LEU A C 1
ATOM 1688 O O . LEU A 1 218 ? 20.876 15.433 -3.848 1.00 74.12 218 LEU A O 1
ATOM 1692 N N . GLY A 1 219 ? 20.787 14.114 -2.029 1.00 75.50 219 GLY A N 1
ATOM 1693 C CA . GLY A 1 219 ? 22.172 13.654 -2.109 1.00 75.50 219 GLY A CA 1
ATOM 1694 C C . GLY A 1 219 ? 22.454 12.811 -3.356 1.00 75.50 219 GLY A C 1
ATOM 1695 O O . GLY A 1 219 ? 23.469 13.022 -4.011 1.00 75.50 219 GLY A O 1
ATOM 1696 N N . GLY A 1 220 ? 21.548 11.899 -3.721 1.00 65.81 220 GLY A N 1
ATOM 1697 C CA . GLY A 1 220 ? 21.671 11.082 -4.931 1.00 65.81 220 GLY A CA 1
ATOM 1698 C C . GLY A 1 220 ? 21.582 11.900 -6.221 1.00 65.81 220 GLY A C 1
ATOM 1699 O O . GLY A 1 220 ? 22.392 11.704 -7.119 1.00 65.81 220 GLY A O 1
ATOM 1700 N N . LEU A 1 221 ? 20.650 12.857 -6.290 1.00 67.50 221 LEU A N 1
ATOM 1701 C CA . LEU A 1 221 ? 20.513 13.773 -7.430 1.00 67.50 221 LEU A CA 1
ATOM 1702 C C . LEU A 1 221 ? 21.708 14.719 -7.579 1.00 67.50 221 LEU A C 1
ATOM 1704 O O . LEU A 1 221 ? 22.063 15.058 -8.699 1.00 67.50 221 LEU A O 1
ATOM 1708 N N . ALA A 1 222 ? 22.329 15.144 -6.476 1.00 68.62 222 ALA A N 1
ATOM 1709 C CA . ALA A 1 222 ? 23.533 15.976 -6.511 1.00 68.62 222 ALA A CA 1
ATOM 1710 C C . ALA A 1 222 ? 24.806 15.199 -6.905 1.00 68.62 222 ALA A C 1
ATOM 1712 O O . ALA A 1 222 ? 25.822 15.819 -7.213 1.00 68.62 222 ALA A O 1
ATOM 1713 N N . ALA A 1 223 ? 24.770 13.864 -6.854 1.00 62.62 223 ALA A N 1
ATOM 1714 C CA . ALA A 1 223 ? 25.890 12.983 -7.187 1.00 62.62 223 ALA A CA 1
ATOM 1715 C C . ALA A 1 223 ? 25.830 12.411 -8.620 1.00 62.62 223 ALA A C 1
ATOM 1717 O O . ALA A 1 223 ? 26.759 11.708 -9.022 1.00 62.62 223 ALA A O 1
ATOM 1718 N N . MET A 1 224 ? 24.749 12.686 -9.357 1.00 57.47 224 MET A N 1
ATOM 1719 C CA . MET A 1 224 ? 24.563 12.365 -10.780 1.00 57.47 224 MET A CA 1
ATOM 1720 C C . MET A 1 224 ? 24.938 13.557 -11.657 1.00 57.47 224 MET A C 1
ATOM 1722 O O . MET A 1 224 ? 25.519 13.307 -12.736 1.00 57.47 224 MET A O 1
#

Solvent-accessible surface area (backbone atoms only — not comparable to full-atom values): 13403 Å² total; per-residue (Å²): 134,87,76,93,77,87,73,84,65,66,60,36,64,37,93,87,78,63,49,80,35,57,64,84,51,56,51,41,89,86,78,65,49,69,53,83,64,76,88,71,62,73,84,81,81,82,88,86,83,90,86,84,84,88,90,74,79,84,81,83,78,66,82,80,75,75,57,32,93,32,59,53,58,65,58,52,41,52,46,22,56,36,33,76,44,58,40,51,55,54,52,50,27,53,51,35,45,55,46,20,72,69,67,75,49,98,53,58,26,68,62,54,42,57,36,54,74,39,82,68,50,25,58,53,51,50,29,52,49,46,39,51,56,44,51,59,42,42,74,72,72,45,81,69,91,69,57,36,67,62,48,41,51,52,32,52,48,32,38,48,51,6,59,76,69,71,40,54,74,51,28,52,55,30,46,64,62,44,37,66,56,44,53,51,51,30,52,57,35,54,69,74,40,66,93,40,52,64,59,88,71,82,51,74,66,57,51,51,50,35,51,52,34,43,50,51,50,55,54,52,63,74,74,109

Mean predicted aligned error: 15.45 Å